Protein AF-A0A952QBU8-F1 (afdb_monomer_lite)

Sequence (185 aa):
MSSILTLNARDGVGLTVARKMFKMSSEEFGGFIREHYTTLQSELAKVGVTYDALSPALLPSTTRHEIALLFNIDLIGSSMYGRAIAKRLIPLLEPEATLSVLVGDIFLHPQAVREMARYAGFVPSDLHEWGQDYLFCVYLNNLSESQRDALHNGFFGSPGYLGYVRRLTTLTLAPPRGRRCPPLS

pLDDT: mean 83.29, std 16.77, range [29.22, 96.38]

Secondary structure (DSSP, 8-state):
---------SS-HHHHHHHHHTT--HHHHHHHHHHHHHHHHHHHHHTT--GGGGHHHHS--SSSEEEEEEEEGGGT--TTHHHHHHHHHGGGS-TT----EEEEEE-S-HHHHHHHHHHTTEEE-S-----SS-EEEEEEEEE-HHHHHHHHHHHTT-TTEEEEEEP-S----PPP----PPPP-

Radius of gyration: 20.94 Å; chains: 1; bounding box: 68×42×56 Å

Foldseek 3Di:
DDDDLDDPPPVPVVLVCVCVVVVDDPVRSVVVVVVVVVVVQVVCVVVPHGPVNLNLARDADPQWWKKKWKFAPVFCPDPPSVVSVCVLVVVLDDPPDNKDKDKDKDQDAQVVVVVVLVVQAWDFAPDDDRYGGIMIIIIMINHDPVSLVSNQVSCHPPTGGTGMGIHPPDPPPPDDPDPDDDDDD

Structure (mmCIF, N/CA/C/O backbone):
data_AF-A0A952QBU8-F1
#
_entry.id   AF-A0A952QBU8-F1
#
loop_
_atom_site.group_PDB
_atom_site.id
_atom_site.type_symbol
_atom_site.label_atom_id
_atom_site.label_alt_id
_atom_site.label_comp_id
_atom_site.label_asym_id
_atom_site.label_entity_id
_atom_site.label_seq_id
_atom_site.pdbx_PDB_ins_code
_atom_site.Cartn_x
_atom_site.Cartn_y
_atom_site.Cartn_z
_atom_site.occupancy
_atom_site.B_iso_or_equiv
_atom_site.auth_seq_id
_atom_site.auth_comp_id
_atom_site.auth_asym_id
_atom_site.auth_atom_id
_atom_site.pdbx_PDB_model_num
ATOM 1 N N . MET A 1 1 ? -20.868 -1.325 22.176 1.00 51.34 1 MET A N 1
ATOM 2 C CA . MET A 1 1 ? -20.181 -0.278 21.390 1.00 51.34 1 MET A CA 1
ATOM 3 C C . MET A 1 1 ? -18.871 -0.872 20.913 1.00 51.34 1 MET A C 1
ATOM 5 O O . MET A 1 1 ? -18.105 -1.311 21.763 1.00 51.34 1 MET A O 1
ATOM 9 N N . SER A 1 2 ? -18.659 -0.969 19.600 1.00 63.16 2 SER A N 1
ATOM 10 C CA . SER A 1 2 ? -17.375 -1.419 19.041 1.00 63.16 2 SER A CA 1
ATOM 11 C C . SER A 1 2 ? -16.273 -0.413 19.385 1.00 63.16 2 SER A C 1
ATOM 13 O O . SER A 1 2 ? -16.547 0.777 19.567 1.00 63.16 2 SER A O 1
ATOM 15 N N . SER A 1 3 ? -15.042 -0.892 19.549 1.00 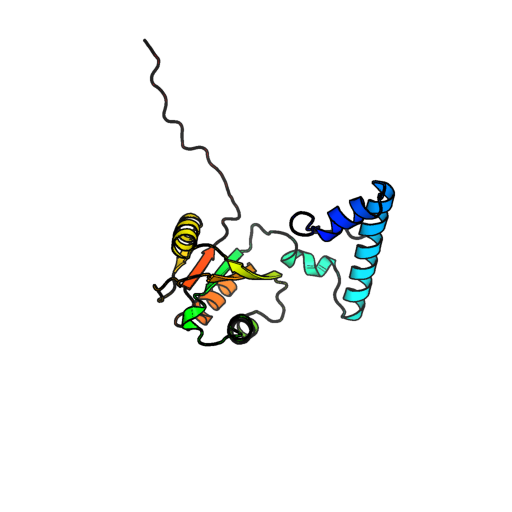82.94 3 SER A N 1
ATOM 16 C CA . SER A 1 3 ? -13.897 -0.040 19.863 1.00 82.94 3 SER A CA 1
ATOM 17 C C . SER A 1 3 ? -13.408 0.696 18.615 1.00 82.94 3 SER A C 1
ATOM 19 O O . SER A 1 3 ? -13.439 0.173 17.504 1.00 82.94 3 SER A O 1
ATOM 21 N N . ILE A 1 4 ? -12.904 1.917 18.799 1.00 86.19 4 ILE A N 1
ATOM 22 C CA . ILE A 1 4 ? -12.127 2.604 17.762 1.00 86.19 4 ILE A CA 1
ATOM 23 C C . ILE A 1 4 ? -10.774 1.892 17.684 1.00 86.19 4 ILE A C 1
ATOM 25 O O . ILE A 1 4 ? -10.014 1.919 18.651 1.00 86.19 4 ILE A O 1
ATOM 29 N N . LEU A 1 5 ? -10.491 1.237 16.557 1.00 81.88 5 LEU A N 1
ATOM 30 C CA . LEU A 1 5 ? -9.297 0.400 16.394 1.00 81.88 5 LEU A CA 1
ATOM 31 C C . LEU A 1 5 ? -8.047 1.252 16.146 1.00 81.88 5 LEU A C 1
ATOM 33 O O . LEU A 1 5 ? -6.997 0.984 16.723 1.00 81.88 5 LEU A O 1
ATOM 37 N N . THR A 1 6 ? -8.181 2.315 15.347 1.00 80.69 6 THR A N 1
ATOM 38 C CA . THR A 1 6 ? -7.082 3.227 15.002 1.00 80.69 6 THR A CA 1
ATOM 39 C C . THR A 1 6 ? -7.574 4.671 14.953 1.00 80.69 6 THR A C 1
ATOM 41 O O . THR A 1 6 ? -8.634 4.957 14.399 1.00 80.69 6 THR A O 1
ATOM 44 N N . LEU A 1 7 ? -6.775 5.594 15.499 1.00 79.94 7 LEU A N 1
ATOM 45 C CA . LEU A 1 7 ? -6.972 7.041 15.397 1.00 79.94 7 LEU A CA 1
ATOM 46 C C . LEU A 1 7 ? -5.652 7.701 14.977 1.00 79.94 7 LEU A C 1
ATOM 48 O O . LEU A 1 7 ? -4.721 7.789 15.778 1.00 79.94 7 LEU A O 1
ATOM 52 N N . ASN A 1 8 ? -5.555 8.181 13.732 1.00 71.56 8 ASN A N 1
ATOM 53 C CA . ASN A 1 8 ? -4.374 8.932 13.294 1.00 71.56 8 ASN A CA 1
ATOM 54 C C . ASN A 1 8 ? -4.475 10.398 13.745 1.00 71.56 8 ASN A C 1
ATOM 56 O O . ASN A 1 8 ? -5.042 11.244 13.058 1.00 71.56 8 ASN A O 1
ATOM 60 N N . ALA A 1 9 ? -3.897 10.696 14.908 1.00 65.44 9 ALA A N 1
ATOM 61 C CA . ALA A 1 9 ? -3.782 12.059 15.427 1.00 65.44 9 ALA A CA 1
ATOM 62 C C . ALA A 1 9 ? -2.467 12.761 15.031 1.00 65.44 9 ALA A C 1
ATOM 64 O O . ALA A 1 9 ? -2.304 13.945 15.321 1.00 65.44 9 ALA A O 1
ATOM 65 N N . ARG A 1 10 ? -1.519 12.039 14.413 1.00 58.81 10 ARG A N 1
ATOM 66 C CA . ARG A 1 10 ? -0.154 12.523 14.152 1.00 58.81 10 ARG A CA 1
ATOM 67 C C . ARG A 1 10 ? -0.071 13.317 12.853 1.00 58.81 10 ARG A C 1
ATOM 69 O O . ARG A 1 10 ? 0.452 14.425 12.863 1.00 58.81 10 ARG A O 1
ATOM 76 N N . ASP A 1 11 ? -0.659 12.782 11.788 1.00 56.59 11 ASP A N 1
ATOM 77 C CA . ASP A 1 11 ? -0.757 13.465 10.488 1.00 56.59 11 ASP A CA 1
ATOM 78 C C . ASP A 1 11 ? -2.100 14.205 10.352 1.00 56.59 11 ASP A C 1
ATOM 80 O O . ASP A 1 11 ? -2.264 15.113 9.538 1.00 56.59 11 ASP A O 1
ATOM 84 N N . GLY A 1 12 ? -3.065 13.853 11.209 1.00 59.97 12 GLY A N 1
ATOM 85 C CA . GLY A 1 12 ? -4.371 14.487 11.338 1.00 59.97 12 GLY A CA 1
ATOM 86 C C . GLY A 1 12 ? -4.299 15.840 12.042 1.00 59.97 12 GLY A C 1
ATOM 87 O O . GLY A 1 12 ? -4.890 16.020 13.110 1.00 59.97 12 GLY A O 1
ATOM 88 N N . VAL A 1 13 ? -3.615 16.815 11.431 1.00 61.06 13 VAL A N 1
ATOM 89 C CA . VAL A 1 13 ? -3.598 18.219 11.885 1.00 61.06 13 VAL A CA 1
ATOM 90 C C . VAL A 1 13 ? -5.028 18.716 12.126 1.00 61.06 13 VAL A C 1
ATOM 92 O O . VAL A 1 13 ? -5.268 19.425 13.096 1.00 61.06 13 VAL A O 1
ATOM 95 N N . GLY A 1 14 ? -5.997 18.251 11.328 1.00 69.06 14 GLY A N 1
ATOM 96 C CA . GLY A 1 14 ? -7.416 18.594 11.441 1.00 69.06 14 GLY A CA 1
ATOM 97 C C . GLY A 1 14 ? -8.048 18.323 12.811 1.00 69.06 14 GLY A C 1
ATOM 98 O O . GLY A 1 14 ? -8.759 19.186 13.308 1.00 69.06 14 GLY A O 1
ATOM 99 N N . LEU A 1 15 ? -7.758 17.195 13.473 1.00 75.50 15 LEU A N 1
ATOM 100 C CA . LEU A 1 15 ? -8.340 16.888 14.793 1.00 75.50 15 LEU A CA 1
ATOM 101 C C . LEU A 1 15 ? -7.769 17.796 15.886 1.00 75.50 15 LEU A C 1
ATOM 103 O O . LEU A 1 15 ? -8.499 18.341 16.716 1.00 75.50 15 LEU A O 1
ATOM 107 N N . THR A 1 16 ? -6.451 17.994 15.858 1.00 74.44 16 THR A N 1
ATOM 108 C CA . THR A 1 16 ? -5.757 18.856 16.822 1.00 74.44 16 THR A CA 1
ATOM 109 C C . THR A 1 16 ? -6.108 20.330 16.602 1.00 74.44 16 THR A C 1
ATOM 111 O O . THR A 1 16 ? -6.266 21.080 17.566 1.00 74.44 16 THR A O 1
ATOM 114 N N . VAL A 1 17 ? -6.266 20.748 15.344 1.00 79.69 17 VAL A N 1
ATOM 115 C CA . VAL A 1 17 ? -6.706 22.096 14.968 1.00 79.69 17 VAL A CA 1
ATOM 116 C C . VAL A 1 17 ? -8.167 22.313 15.332 1.00 79.69 17 VAL A C 1
ATOM 118 O O . VAL A 1 17 ? -8.451 23.329 15.954 1.00 79.69 17 VAL A O 1
ATOM 121 N N . ALA A 1 18 ? -9.071 21.369 15.053 1.00 79.44 18 ALA A N 1
ATOM 122 C CA . ALA A 1 18 ? -10.482 21.474 15.423 1.00 79.44 18 ALA A CA 1
ATOM 123 C C . ALA A 1 18 ? -10.642 21.671 16.935 1.00 79.44 18 ALA A C 1
ATOM 125 O O . ALA A 1 18 ? -11.264 22.641 17.366 1.00 79.44 18 ALA A O 1
ATOM 126 N N . ARG A 1 19 ? -9.980 20.840 17.754 1.00 85.00 19 ARG A N 1
ATOM 127 C CA . ARG A 1 19 ? -10.009 20.998 19.216 1.00 85.00 19 ARG A CA 1
ATOM 128 C C . ARG A 1 19 ? -9.557 22.393 19.655 1.00 85.00 19 ARG A C 1
ATOM 130 O O . ARG A 1 19 ? -10.190 23.002 20.515 1.00 85.00 19 ARG A O 1
ATOM 137 N N . LYS A 1 20 ? -8.456 22.894 19.080 1.00 85.44 20 LYS A N 1
ATOM 138 C CA . LYS A 1 20 ? -7.883 24.206 19.421 1.00 85.44 20 LYS A CA 1
ATOM 139 C C . LYS A 1 20 ? -8.753 25.371 18.943 1.00 85.44 20 LYS A C 1
ATOM 141 O O . LYS A 1 20 ? -8.982 26.295 19.715 1.00 85.44 20 LYS A O 1
ATOM 146 N N . MET A 1 21 ? -9.233 25.334 17.701 1.00 88.00 21 MET A N 1
ATOM 147 C CA . MET A 1 21 ? -10.047 26.395 17.099 1.00 88.00 21 MET A CA 1
ATOM 148 C C . MET A 1 21 ? -11.400 26.532 17.791 1.00 88.00 21 MET A C 1
ATOM 150 O O . MET A 1 21 ? -11.799 27.641 18.134 1.00 88.00 21 MET A O 1
ATOM 154 N N . PHE A 1 22 ? -12.069 25.410 18.055 1.00 86.94 22 PHE A N 1
ATOM 155 C CA . PHE A 1 22 ? -13.375 25.396 18.714 1.00 86.94 22 PHE A CA 1
ATOM 156 C C . PHE A 1 22 ? -13.286 25.430 20.244 1.00 86.94 22 PHE A C 1
ATOM 158 O O . PHE A 1 22 ? -14.316 25.419 20.908 1.00 86.94 22 PHE A O 1
ATOM 165 N N . LYS A 1 23 ? -12.069 25.490 20.810 1.00 91.19 23 LYS A N 1
ATOM 166 C CA . LYS A 1 23 ? -11.807 25.526 22.260 1.00 91.19 23 LYS A CA 1
ATOM 167 C C . LYS A 1 23 ? -12.543 24.422 23.033 1.00 91.19 23 LYS A C 1
ATOM 169 O O . LYS A 1 23 ? -12.993 24.640 24.153 1.00 91.19 23 LYS A O 1
ATOM 174 N N . MET A 1 24 ? -12.637 23.238 22.432 1.00 88.75 24 MET A N 1
ATOM 175 C CA . MET A 1 24 ? -13.360 22.105 23.004 1.00 88.75 24 MET A CA 1
ATOM 176 C C . MET A 1 24 ? -12.665 21.605 24.274 1.00 88.75 24 MET A C 1
ATOM 178 O O . MET A 1 24 ? -11.449 21.357 24.292 1.00 88.75 24 MET A O 1
ATOM 182 N N . SER A 1 25 ? -13.454 21.380 25.318 1.00 90.81 25 SER A N 1
ATOM 183 C CA . SER A 1 25 ? -13.055 20.587 26.475 1.00 90.81 25 SER A CA 1
ATOM 184 C C . SER A 1 25 ? -12.718 19.148 26.063 1.00 90.81 25 SER A C 1
ATOM 186 O O . SER A 1 25 ? -13.028 18.683 24.962 1.00 90.81 25 SER A O 1
ATOM 188 N N . SER A 1 26 ? -12.053 18.407 26.951 1.00 87.62 26 SER A N 1
ATOM 189 C CA . SER A 1 26 ? -11.743 16.993 26.700 1.00 87.62 26 SER A CA 1
ATOM 190 C C . SER A 1 26 ? -13.006 16.141 26.519 1.00 87.62 26 SER A C 1
ATOM 192 O O . SER A 1 26 ? -12.987 15.185 25.747 1.00 87.62 26 SER A O 1
ATOM 194 N N . GLU A 1 27 ? -14.096 16.490 27.207 1.00 90.25 27 GLU A N 1
ATOM 195 C CA . GLU A 1 27 ? -15.374 15.785 27.108 1.00 90.25 27 GLU A CA 1
ATOM 196 C C . GLU A 1 27 ? -16.051 16.035 25.757 1.00 90.25 27 GLU A C 1
ATOM 198 O O . GLU A 1 27 ? -16.388 15.075 25.061 1.00 90.25 27 GLU A O 1
ATOM 203 N N . GLU A 1 28 ? -16.152 17.302 25.341 1.00 89.25 28 GLU A N 1
ATOM 204 C CA . GLU A 1 28 ? -16.703 17.696 24.037 1.00 89.25 28 GLU A CA 1
ATOM 205 C C . GLU A 1 28 ? -15.900 17.087 22.887 1.00 89.25 28 GLU A C 1
ATOM 207 O O . GLU A 1 28 ? -16.470 16.528 21.953 1.00 89.25 28 GLU A O 1
ATOM 212 N N . PHE A 1 29 ? -14.569 17.108 22.981 1.00 89.25 29 PHE A N 1
ATOM 213 C CA . PHE A 1 29 ? -13.707 16.500 21.972 1.00 89.25 29 PHE A CA 1
ATOM 214 C C . PHE A 1 29 ? -13.863 14.972 21.914 1.00 89.25 29 PHE A C 1
ATOM 216 O O . PHE A 1 29 ? -13.867 14.378 20.836 1.00 89.25 29 PHE A O 1
ATOM 223 N N . GLY A 1 30 ? -14.045 14.319 23.065 1.00 88.00 30 GLY A N 1
ATOM 224 C CA . GLY A 1 30 ? -14.377 12.897 23.116 1.00 88.00 30 GLY A CA 1
ATOM 225 C C . GLY A 1 30 ? -15.741 12.592 22.487 1.00 88.00 30 GLY A C 1
ATOM 226 O O . GLY A 1 30 ? -15.877 11.588 21.787 1.00 88.00 30 GLY A O 1
ATOM 227 N N . GLY A 1 31 ? -16.738 13.454 22.714 1.00 89.31 31 GLY A N 1
ATOM 228 C CA . GLY A 1 31 ? -18.056 13.379 22.077 1.00 89.31 31 GLY A CA 1
ATOM 229 C C . GLY A 1 31 ? -17.959 13.490 20.559 1.00 89.31 31 GLY A C 1
ATOM 230 O O . GLY A 1 31 ? -18.435 12.602 19.856 1.00 89.31 31 GLY A O 1
ATOM 231 N N . PHE A 1 32 ? -17.228 14.496 20.081 1.00 88.38 32 PHE A N 1
ATOM 232 C CA . PHE A 1 32 ? -16.941 14.725 18.667 1.00 88.38 32 PHE A CA 1
ATOM 233 C C . PHE A 1 32 ? -16.337 13.483 17.989 1.00 88.38 32 PHE A C 1
ATOM 235 O O . PHE A 1 32 ? -16.837 13.019 16.967 1.00 88.38 32 PHE A O 1
ATOM 242 N N . ILE A 1 33 ? -15.308 12.870 18.587 1.00 89.75 33 ILE A N 1
ATOM 243 C CA . ILE A 1 33 ? -14.691 11.648 18.039 1.00 89.75 33 ILE A CA 1
ATOM 244 C C . ILE A 1 33 ? -15.705 10.496 17.952 1.00 89.75 3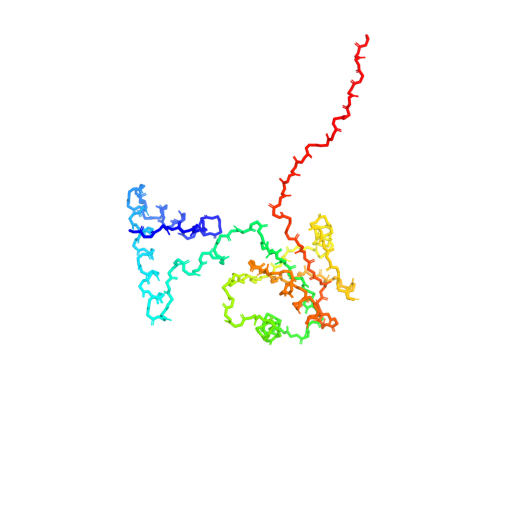3 ILE A C 1
ATOM 246 O O . ILE A 1 33 ? -15.744 9.785 16.946 1.00 89.75 33 ILE A O 1
ATOM 250 N N . ARG A 1 34 ? -16.531 10.295 18.987 1.00 90.38 34 ARG A N 1
ATOM 251 C CA . ARG A 1 34 ? -17.538 9.219 19.005 1.00 90.38 34 ARG A CA 1
ATOM 252 C C . ARG A 1 34 ? -18.648 9.438 17.978 1.00 90.38 34 ARG A C 1
ATOM 254 O O . ARG A 1 34 ? -19.106 8.469 17.375 1.00 90.38 34 ARG A O 1
ATOM 261 N N . GLU A 1 35 ? -19.064 10.679 17.761 1.00 90.44 35 GLU A N 1
ATOM 262 C CA . GLU A 1 35 ? -20.064 11.028 16.748 1.00 90.44 35 GLU A CA 1
ATOM 263 C C . GLU A 1 35 ? -19.538 10.762 15.332 1.00 90.44 35 GLU A C 1
ATOM 265 O O . GLU A 1 35 ? -20.207 10.111 14.524 1.00 90.44 35 GLU A O 1
ATOM 270 N N . HIS A 1 36 ? -18.290 11.152 15.059 1.00 89.06 36 HIS A N 1
ATOM 271 C CA . HIS A 1 36 ? -17.620 10.830 13.800 1.00 89.06 36 HIS A CA 1
ATOM 272 C C . HIS A 1 36 ? -17.449 9.323 13.601 1.00 89.06 36 HIS A C 1
ATOM 274 O O . HIS A 1 36 ? -17.667 8.817 12.500 1.00 89.06 36 HIS A O 1
ATOM 280 N N . TYR A 1 37 ? -17.109 8.590 14.661 1.00 90.94 37 TYR A N 1
ATOM 281 C CA . TYR A 1 37 ? -17.031 7.134 14.614 1.00 90.94 37 TYR A CA 1
ATOM 282 C C . TYR A 1 37 ? -18.392 6.490 14.312 1.00 90.94 37 TYR A C 1
ATOM 284 O O . TYR A 1 37 ? -18.480 5.607 13.463 1.00 90.94 37 TYR A O 1
ATOM 292 N N . THR A 1 38 ? -19.467 6.978 14.933 1.00 92.62 38 THR A N 1
ATOM 293 C CA . THR A 1 38 ? -20.835 6.493 14.678 1.00 92.62 38 THR A CA 1
ATOM 294 C C . THR A 1 38 ? -21.257 6.767 13.233 1.00 92.62 38 THR A C 1
ATOM 296 O O . THR A 1 38 ? -21.806 5.890 12.566 1.00 92.62 38 THR A O 1
ATOM 299 N N . THR A 1 39 ? -20.937 7.957 12.715 1.00 93.25 39 THR A N 1
ATOM 300 C CA . THR A 1 39 ? -21.158 8.307 11.305 1.00 93.25 39 THR A CA 1
ATOM 301 C C . THR A 1 39 ? -20.394 7.363 10.377 1.00 93.25 39 THR A C 1
ATOM 303 O O . THR A 1 39 ? -20.987 6.802 9.461 1.00 93.25 39 THR A O 1
ATOM 306 N N . LEU A 1 40 ? -19.108 7.110 10.645 1.00 91.75 40 LEU A N 1
ATOM 307 C CA . LEU A 1 40 ? -18.297 6.164 9.872 1.00 91.75 40 LEU A CA 1
ATOM 308 C C . LEU A 1 40 ? -18.925 4.763 9.843 1.00 91.75 40 LEU A C 1
ATOM 310 O O . LEU A 1 40 ? -19.020 4.160 8.778 1.00 91.75 40 LEU A O 1
ATOM 314 N N . GLN A 1 41 ? -19.374 4.248 10.991 1.00 93.12 41 GLN A N 1
ATOM 315 C CA . GLN A 1 41 ? -20.035 2.942 11.060 1.00 93.12 41 GLN A CA 1
ATOM 316 C C . GLN A 1 41 ? -21.319 2.904 10.220 1.00 93.12 41 GLN A C 1
ATOM 318 O O . GLN A 1 41 ? -21.557 1.921 9.522 1.00 93.12 41 GLN A O 1
ATOM 323 N N . SER A 1 42 ? -22.115 3.976 10.254 1.00 94.19 42 SER A N 1
ATOM 324 C CA . SER A 1 42 ? -23.333 4.106 9.447 1.00 94.19 42 SER A CA 1
ATOM 325 C C . SER A 1 42 ? -23.030 4.095 7.945 1.00 94.19 42 SER A C 1
ATOM 327 O O . SER A 1 42 ? -23.653 3.345 7.197 1.00 94.19 42 SER A O 1
ATOM 329 N N . GLU A 1 43 ? -22.034 4.863 7.493 1.00 95.38 43 GLU A N 1
ATOM 330 C CA . GLU A 1 43 ? -21.652 4.902 6.074 1.00 95.38 43 GLU A CA 1
ATOM 331 C C . GLU A 1 43 ? -21.081 3.564 5.580 1.00 95.38 43 GLU A C 1
ATOM 333 O O . GLU A 1 43 ? -21.426 3.118 4.487 1.00 95.38 43 GLU A O 1
ATOM 338 N N . LEU A 1 44 ? -20.267 2.878 6.392 1.00 93.25 44 LEU A N 1
ATOM 339 C CA . LEU A 1 44 ? -19.768 1.538 6.060 1.00 93.25 44 LEU A CA 1
ATOM 340 C C . LEU A 1 44 ? -20.912 0.517 5.954 1.00 93.25 44 LEU A C 1
ATOM 342 O O . LEU A 1 44 ? -20.942 -0.291 5.023 1.00 93.25 44 LEU A O 1
ATOM 346 N N . ALA A 1 45 ? -21.897 0.591 6.853 1.00 93.88 45 ALA A N 1
ATOM 347 C CA . ALA A 1 45 ? -23.046 -0.306 6.831 1.00 93.88 45 ALA A CA 1
ATOM 348 C C . ALA A 1 45 ? -23.885 -0.157 5.549 1.00 93.88 45 ALA A C 1
ATOM 350 O O . ALA A 1 45 ? -24.404 -1.156 5.048 1.00 93.88 45 ALA A O 1
ATOM 351 N N . LYS A 1 46 ? -23.969 1.049 4.964 1.00 96.12 46 LYS A N 1
ATOM 352 C CA . LYS A 1 46 ? -24.666 1.277 3.680 1.00 96.12 46 LYS A CA 1
ATOM 353 C C . LYS A 1 46 ? -24.052 0.500 2.515 1.00 96.12 46 LYS A C 1
ATOM 355 O O . LYS A 1 46 ? -24.765 0.180 1.569 1.00 96.12 46 LYS A O 1
ATOM 360 N N . VAL A 1 47 ? -22.756 0.191 2.582 1.00 93.56 47 VAL A N 1
ATOM 361 C CA . VAL A 1 47 ? -22.045 -0.622 1.580 1.00 93.56 47 VAL A CA 1
ATOM 362 C C . VAL A 1 47 ? -21.827 -2.068 2.038 1.00 93.56 47 VAL A C 1
ATOM 364 O O . VAL A 1 47 ? -21.073 -2.807 1.413 1.00 93.56 47 VAL A O 1
ATOM 367 N N . GLY A 1 48 ? -22.489 -2.491 3.122 1.00 92.56 48 GLY A N 1
ATOM 368 C CA . GLY A 1 48 ? -22.419 -3.861 3.637 1.00 92.56 48 GLY A CA 1
ATOM 369 C C . GLY A 1 48 ? -21.120 -4.205 4.370 1.00 92.56 48 GLY A C 1
ATOM 370 O O . GLY A 1 48 ? -20.844 -5.382 4.590 1.00 92.56 48 GLY A O 1
ATOM 371 N N . VAL A 1 49 ? -20.322 -3.208 4.762 1.00 91.50 49 VAL A N 1
ATOM 372 C CA . VAL A 1 49 ? -19.052 -3.403 5.474 1.00 91.50 49 VAL A CA 1
ATOM 373 C C . VAL A 1 49 ? -19.239 -3.084 6.955 1.00 91.50 49 VAL A C 1
ATOM 375 O O . VAL A 1 49 ? -19.787 -2.046 7.319 1.00 91.50 49 VAL A O 1
ATOM 378 N N . THR A 1 50 ? -18.757 -3.957 7.840 1.00 92.00 50 THR A N 1
ATOM 379 C CA . THR A 1 50 ? -18.681 -3.659 9.277 1.00 92.00 50 THR A CA 1
ATOM 380 C C . THR A 1 50 ? -17.307 -3.089 9.618 1.00 92.00 50 THR A C 1
ATOM 382 O O . THR A 1 50 ? -16.296 -3.493 9.048 1.00 92.00 50 THR A O 1
ATOM 385 N N . TYR A 1 51 ? -17.237 -2.152 10.567 1.00 90.06 51 TYR A N 1
ATOM 386 C CA . TYR A 1 51 ? -15.953 -1.565 10.970 1.00 90.06 51 TYR A CA 1
ATOM 387 C C . TYR A 1 51 ? -14.966 -2.618 11.500 1.00 90.06 51 TYR A C 1
ATOM 389 O O . TYR A 1 51 ? -13.778 -2.568 11.191 1.00 90.06 51 TYR A O 1
ATOM 397 N N . ASP A 1 52 ? -15.462 -3.618 12.230 1.00 89.06 52 ASP A N 1
ATOM 398 C CA . ASP A 1 52 ? -14.628 -4.686 12.788 1.00 89.06 52 ASP A CA 1
ATOM 399 C C . ASP A 1 52 ? -14.011 -5.578 11.689 1.00 89.06 52 ASP A C 1
ATOM 401 O O . ASP A 1 52 ? -12.902 -6.093 11.860 1.00 89.06 52 ASP A O 1
ATOM 405 N N . ALA A 1 53 ? -14.657 -5.686 10.518 1.00 89.00 53 ALA A N 1
ATOM 406 C CA . ALA A 1 53 ? -14.097 -6.379 9.355 1.00 89.00 53 ALA A CA 1
ATOM 407 C C . ALA A 1 53 ? -12.862 -5.670 8.766 1.00 89.00 53 ALA A C 1
ATOM 409 O O . ALA A 1 53 ? -12.071 -6.295 8.059 1.00 89.00 53 ALA A O 1
ATOM 410 N N . LEU A 1 54 ? -12.652 -4.387 9.088 1.00 89.12 54 LEU A N 1
ATOM 411 C CA . LEU A 1 54 ? -11.472 -3.623 8.674 1.00 89.12 54 LEU A CA 1
ATOM 412 C C . LEU A 1 54 ? -10.276 -3.813 9.614 1.00 89.12 54 LEU A C 1
ATOM 414 O O . LEU A 1 54 ? -9.184 -3.340 9.297 1.00 89.12 54 LEU A O 1
ATOM 418 N N . SER A 1 55 ? -10.437 -4.506 10.749 1.00 87.88 55 SER A N 1
ATOM 419 C CA . SER A 1 55 ? -9.356 -4.660 11.731 1.00 87.88 55 SER A CA 1
ATOM 420 C C . SER A 1 55 ? -8.030 -5.171 11.150 1.00 87.88 55 SER A C 1
ATOM 422 O O . SER A 1 55 ? -7.002 -4.606 11.528 1.00 87.88 55 SER A O 1
ATOM 424 N N . PRO A 1 56 ? -8.002 -6.115 10.179 1.00 85.81 56 PRO A N 1
ATOM 425 C CA . PRO A 1 56 ? -6.744 -6.578 9.597 1.00 85.81 56 PRO A CA 1
ATOM 426 C C . PRO A 1 56 ? -5.983 -5.490 8.829 1.00 85.81 56 PRO A C 1
ATOM 428 O O . PRO A 1 56 ? -4.760 -5.523 8.786 1.00 85.81 56 PRO A O 1
ATOM 431 N N . ALA A 1 57 ? -6.686 -4.515 8.244 1.00 86.75 57 ALA A N 1
ATOM 432 C CA . ALA A 1 57 ? -6.071 -3.391 7.538 1.00 86.75 57 ALA A CA 1
ATOM 433 C C . ALA A 1 57 ? -5.689 -2.241 8.482 1.00 86.75 57 ALA A C 1
ATOM 435 O O . ALA A 1 57 ? -4.768 -1.478 8.196 1.00 86.75 57 ALA A O 1
ATOM 436 N N . LEU A 1 58 ? -6.402 -2.087 9.600 1.00 85.69 58 LEU A N 1
ATOM 437 C CA . LEU A 1 58 ? -6.219 -0.959 10.517 1.00 85.69 58 LEU A CA 1
ATOM 438 C C . LEU A 1 58 ? -5.173 -1.217 11.600 1.00 85.69 58 LEU A C 1
ATOM 440 O O . LEU A 1 58 ? -4.582 -0.258 12.103 1.00 85.69 58 LEU A O 1
ATOM 444 N N . LEU A 1 59 ? -4.960 -2.480 11.972 1.00 83.00 59 LEU A N 1
ATOM 445 C CA . LEU A 1 59 ? -4.052 -2.875 13.041 1.00 83.00 59 LEU A CA 1
ATOM 446 C C . LEU A 1 59 ? -2.806 -3.569 12.479 1.00 83.00 59 LEU A C 1
ATOM 448 O O . LEU A 1 59 ? -2.917 -4.397 11.574 1.00 83.00 59 LEU A O 1
ATOM 452 N N . PRO A 1 60 ? -1.611 -3.289 13.029 1.00 73.88 60 PRO A N 1
ATOM 453 C CA . PRO A 1 60 ? -0.421 -4.051 12.683 1.00 73.88 60 PRO A CA 1
ATOM 454 C C . PRO A 1 60 ? -0.573 -5.507 13.140 1.00 73.88 60 PRO A C 1
ATOM 456 O O . PRO A 1 60 ? -1.083 -5.785 14.227 1.00 73.88 60 PRO A O 1
ATOM 459 N N . SER A 1 61 ? -0.080 -6.439 12.326 1.00 79.81 61 SER A N 1
ATOM 460 C CA . SER A 1 61 ? -0.091 -7.874 12.619 1.00 79.81 61 SER A CA 1
ATOM 461 C C . SER A 1 61 ? 1.331 -8.427 12.642 1.00 79.81 61 SER A C 1
ATOM 463 O O . SER A 1 61 ? 2.155 -8.100 11.790 1.00 79.81 61 SER A O 1
ATOM 465 N N . THR A 1 62 ? 1.628 -9.293 13.611 1.00 76.06 62 THR A N 1
ATOM 466 C CA . THR A 1 62 ? 2.937 -9.956 13.732 1.00 76.06 62 THR A CA 1
ATOM 467 C C . THR A 1 62 ? 3.119 -11.103 12.739 1.00 76.06 62 THR A C 1
ATOM 469 O O . THR A 1 62 ? 4.250 -11.502 12.473 1.00 76.06 62 THR A O 1
ATOM 472 N N . THR A 1 63 ? 2.027 -11.632 12.183 1.00 80.19 63 THR A N 1
ATOM 473 C CA . THR A 1 63 ? 2.031 -12.788 11.270 1.00 80.19 63 THR A CA 1
ATOM 474 C C . THR A 1 63 ? 1.943 -12.395 9.799 1.00 80.19 63 THR A C 1
ATOM 476 O O . THR A 1 63 ? 2.017 -13.254 8.924 1.00 80.19 63 THR A O 1
ATOM 479 N N . ARG A 1 64 ? 1.772 -11.102 9.516 1.00 86.12 64 ARG A N 1
ATOM 480 C CA . ARG A 1 64 ? 1.607 -10.554 8.169 1.00 86.12 64 ARG A CA 1
ATOM 481 C C . ARG A 1 64 ? 2.720 -9.562 7.859 1.00 86.12 64 ARG A C 1
ATOM 483 O O . ARG A 1 64 ? 3.434 -9.093 8.744 1.00 86.12 64 ARG A O 1
ATOM 490 N N . HIS A 1 65 ? 2.889 -9.266 6.581 1.00 87.38 65 HIS A N 1
ATOM 491 C CA . HIS A 1 65 ? 3.920 -8.372 6.088 1.00 87.38 65 HIS A CA 1
ATOM 492 C C . HIS A 1 65 ? 3.373 -6.984 5.795 1.00 87.38 65 HIS A C 1
ATOM 494 O O . HIS A 1 65 ? 2.252 -6.806 5.317 1.00 87.38 65 HIS A O 1
ATOM 500 N N . GLU A 1 66 ? 4.234 -6.005 6.038 1.00 90.81 66 GLU A N 1
ATOM 501 C CA . GLU A 1 66 ? 4.069 -4.640 5.575 1.00 90.81 66 GLU A CA 1
ATOM 502 C C . GLU A 1 66 ? 5.244 -4.314 4.662 1.00 90.81 66 GLU A C 1
ATOM 504 O O . GLU A 1 66 ? 6.405 -4.595 4.999 1.00 90.81 66 GLU A O 1
ATOM 509 N N . ILE A 1 67 ? 4.944 -3.740 3.505 1.00 93.56 67 ILE A N 1
ATOM 510 C CA . ILE A 1 67 ? 5.949 -3.392 2.508 1.00 93.56 67 ILE A CA 1
ATOM 511 C C . ILE A 1 67 ? 5.729 -1.980 1.995 1.00 93.56 67 ILE A C 1
ATOM 513 O O . ILE A 1 67 ? 4.605 -1.489 1.943 1.00 93.56 67 ILE A O 1
ATOM 517 N N . ALA A 1 68 ? 6.819 -1.352 1.575 1.00 94.81 68 ALA A N 1
ATOM 518 C CA . ALA A 1 68 ? 6.800 -0.121 0.802 1.00 94.81 68 ALA A CA 1
ATOM 519 C C . ALA A 1 68 ? 7.432 -0.396 -0.562 1.00 94.81 68 ALA A C 1
ATOM 521 O O . ALA A 1 68 ? 8.635 -0.643 -0.644 1.00 94.81 68 ALA A O 1
ATOM 522 N N . LEU A 1 69 ? 6.620 -0.397 -1.616 1.00 95.81 69 LEU A N 1
ATOM 523 C CA . LEU A 1 69 ? 7.071 -0.472 -3.002 1.00 95.81 69 LEU A CA 1
ATOM 524 C C . LEU A 1 69 ? 7.624 0.897 -3.405 1.00 95.81 69 LEU A C 1
ATOM 526 O O . LEU A 1 69 ? 6.947 1.908 -3.215 1.00 95.81 69 LEU A O 1
ATOM 530 N N . LEU A 1 70 ? 8.833 0.927 -3.959 1.00 95.62 70 LEU A N 1
ATOM 531 C CA . LEU A 1 70 ? 9.507 2.158 -4.362 1.00 95.62 70 LEU A CA 1
ATOM 532 C C . LEU A 1 70 ? 9.549 2.271 -5.882 1.00 95.62 70 LEU A C 1
ATOM 534 O O . LEU A 1 70 ? 9.868 1.302 -6.576 1.00 95.62 70 LEU A O 1
ATOM 538 N N . PHE A 1 71 ? 9.266 3.470 -6.382 1.00 95.31 71 PHE A N 1
ATOM 539 C CA . PHE A 1 71 ? 9.224 3.762 -7.804 1.00 95.31 71 PHE A CA 1
ATOM 540 C C . PHE A 1 71 ? 10.022 5.023 -8.146 1.00 95.31 71 PHE A C 1
ATOM 542 O O . PHE A 1 71 ? 9.819 6.086 -7.559 1.00 95.31 71 PHE A O 1
ATOM 549 N N . ASN A 1 72 ? 10.897 4.907 -9.139 1.00 94.38 72 ASN A N 1
ATOM 550 C CA . ASN A 1 72 ? 11.479 6.018 -9.870 1.00 94.38 72 ASN A CA 1
ATOM 551 C C . ASN A 1 72 ? 10.467 6.530 -10.906 1.00 94.38 72 ASN A C 1
ATOM 553 O O . ASN A 1 72 ? 10.229 5.895 -11.934 1.00 94.38 72 ASN A O 1
ATOM 557 N N . ILE A 1 73 ? 9.877 7.688 -10.624 1.00 92.06 73 ILE A N 1
ATOM 558 C CA . ILE A 1 73 ? 8.847 8.312 -11.459 1.00 92.06 73 ILE A CA 1
ATOM 559 C C . ILE A 1 73 ? 9.367 8.822 -12.805 1.00 92.06 73 ILE A C 1
ATOM 561 O O . ILE A 1 73 ? 8.596 8.845 -13.766 1.00 92.06 73 ILE A O 1
ATOM 565 N N . ASP A 1 74 ? 10.661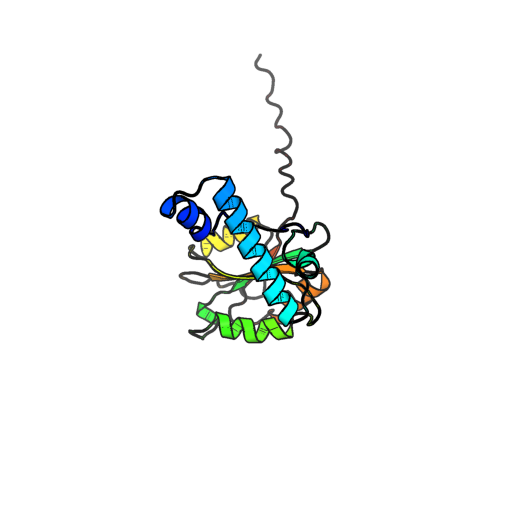 9.143 -12.902 1.00 90.75 74 ASP A N 1
ATOM 566 C CA . ASP A 1 74 ? 11.289 9.668 -14.122 1.00 90.75 74 ASP A CA 1
ATOM 567 C C . ASP A 1 74 ? 11.190 8.654 -15.274 1.00 90.75 74 ASP A C 1
ATOM 569 O O . ASP A 1 74 ? 11.124 9.015 -16.448 1.00 90.75 74 ASP A O 1
ATOM 573 N N . LEU A 1 75 ? 11.108 7.366 -14.930 1.00 92.25 75 LEU A N 1
ATOM 574 C CA . LEU A 1 75 ? 11.074 6.246 -15.869 1.00 92.25 75 LEU A CA 1
ATOM 575 C C . LEU A 1 75 ? 9.660 5.729 -16.167 1.00 92.25 75 LEU A C 1
ATOM 577 O O . LEU A 1 75 ? 9.491 4.869 -17.027 1.00 92.25 75 LEU A O 1
ATOM 581 N N . ILE A 1 76 ? 8.629 6.236 -15.484 1.00 88.38 76 ILE A N 1
ATOM 582 C CA . ILE A 1 76 ? 7.236 5.797 -15.691 1.00 88.38 76 ILE A CA 1
ATOM 583 C C . ILE A 1 76 ? 6.632 6.436 -16.951 1.00 88.38 76 ILE A C 1
ATOM 585 O O . ILE A 1 76 ? 5.674 5.909 -17.519 1.00 88.38 76 ILE A O 1
ATOM 589 N N . GLY A 1 77 ? 7.181 7.569 -17.406 1.00 82.06 77 GLY A N 1
ATOM 590 C CA . GLY A 1 77 ? 6.764 8.229 -18.649 1.00 82.06 77 GLY A CA 1
ATOM 591 C C . GLY A 1 77 ? 5.340 8.799 -18.616 1.00 82.06 77 GLY A C 1
ATOM 592 O O . GLY A 1 77 ? 4.740 9.030 -19.664 1.00 82.06 77 GLY A O 1
ATOM 593 N N . SER A 1 78 ? 4.767 9.013 -17.425 1.00 86.12 78 SER A N 1
ATOM 594 C CA . SER A 1 78 ? 3.425 9.574 -17.251 1.00 86.12 78 SER A CA 1
ATOM 595 C C . SER A 1 78 ? 3.404 10.629 -16.154 1.00 86.12 78 SER A C 1
ATOM 597 O O . SER A 1 78 ? 3.810 10.363 -15.026 1.00 86.12 78 SER A O 1
ATOM 599 N N . SER A 1 79 ? 2.820 11.792 -16.450 1.00 85.50 79 SER A N 1
ATOM 600 C CA . SER A 1 79 ? 2.518 12.818 -15.442 1.00 85.50 79 SER A CA 1
ATOM 601 C C . SER A 1 79 ? 1.509 12.344 -14.389 1.00 85.50 79 SER A C 1
ATOM 603 O O . SER A 1 79 ? 1.441 12.906 -13.303 1.00 85.50 79 SER A O 1
ATOM 605 N N . MET A 1 80 ? 0.745 11.284 -14.683 1.00 91.06 80 MET A N 1
ATOM 606 C CA . MET A 1 80 ? -0.133 10.597 -13.734 1.00 91.06 80 MET A CA 1
ATOM 607 C C . MET A 1 80 ? 0.459 9.244 -13.322 1.00 91.06 80 MET A C 1
ATOM 609 O O . MET A 1 80 ? -0.217 8.211 -13.401 1.00 91.06 80 MET A O 1
ATOM 613 N N . TYR A 1 81 ? 1.720 9.232 -12.887 1.00 92.25 81 TYR A N 1
ATOM 614 C CA . TYR A 1 81 ? 2.428 8.015 -12.477 1.00 92.25 81 TYR A CA 1
ATOM 615 C C . TYR A 1 81 ? 1.652 7.202 -11.430 1.00 92.25 81 TYR A C 1
ATOM 617 O O . TYR A 1 81 ? 1.558 5.984 -11.558 1.00 92.25 81 TYR A O 1
ATOM 625 N N . GLY A 1 82 ? 0.985 7.853 -10.468 1.00 92.06 82 GLY A N 1
ATOM 626 C CA . GLY A 1 82 ? 0.169 7.164 -9.462 1.00 92.06 82 GLY A CA 1
ATOM 627 C C . GLY A 1 82 ? -0.970 6.347 -10.080 1.00 92.06 82 GLY A C 1
ATOM 628 O O . GLY A 1 82 ? -1.205 5.206 -9.687 1.00 92.06 82 GLY A O 1
ATOM 629 N N . ARG A 1 83 ? -1.628 6.871 -11.125 1.00 93.75 83 ARG A N 1
ATOM 630 C CA . ARG A 1 83 ? -2.655 6.133 -11.880 1.00 93.75 83 ARG A CA 1
ATOM 631 C C . ARG A 1 83 ? -2.046 4.997 -12.699 1.00 93.75 83 ARG A C 1
ATOM 633 O O . ARG A 1 83 ? -2.662 3.938 -12.801 1.00 93.75 83 ARG A O 1
ATOM 640 N N . ALA A 1 84 ? -0.881 5.214 -13.309 1.00 93.50 84 ALA A N 1
ATOM 641 C CA . ALA A 1 84 ? -0.186 4.186 -14.083 1.00 93.50 84 ALA A CA 1
ATOM 642 C C . ALA A 1 84 ? 0.201 2.991 -13.195 1.00 93.50 84 ALA A C 1
ATOM 644 O O . ALA A 1 84 ? -0.089 1.848 -13.545 1.00 93.50 84 ALA A O 1
ATOM 645 N N . ILE A 1 85 ? 0.745 3.267 -12.008 1.00 95.00 85 ILE A N 1
ATOM 646 C CA . ILE A 1 85 ? 1.067 2.253 -11.001 1.00 95.00 85 ILE A CA 1
ATOM 647 C C . ILE A 1 85 ? -0.209 1.582 -10.491 1.00 95.00 85 ILE A C 1
ATOM 649 O O . ILE A 1 85 ? -0.279 0.357 -10.482 1.00 95.00 85 ILE A O 1
ATOM 653 N N . ALA A 1 86 ? -1.248 2.347 -10.134 1.00 94.38 86 ALA A N 1
ATOM 654 C CA . ALA A 1 86 ? -2.502 1.795 -9.618 1.00 94.38 86 ALA A CA 1
ATOM 655 C C . ALA A 1 86 ? -3.177 0.827 -10.604 1.00 94.38 86 ALA A C 1
ATOM 657 O O . ALA A 1 86 ? -3.668 -0.222 -10.195 1.00 94.38 86 ALA A O 1
ATOM 658 N N . LYS A 1 87 ? -3.150 1.129 -11.911 1.00 93.88 87 LYS A N 1
ATOM 659 C CA . LYS A 1 87 ? -3.675 0.232 -12.956 1.00 93.88 87 LYS A CA 1
ATOM 660 C C . LYS A 1 87 ? -2.990 -1.134 -12.982 1.00 93.88 87 LYS A C 1
ATOM 662 O O . LYS A 1 87 ? -3.630 -2.107 -13.363 1.00 93.88 87 LYS A O 1
ATOM 667 N N . ARG A 1 88 ? -1.710 -1.197 -12.610 1.00 93.69 88 ARG A N 1
ATOM 668 C CA . ARG A 1 88 ? -0.956 -2.451 -12.506 1.00 93.69 88 ARG A CA 1
ATOM 669 C C . ARG A 1 88 ? -1.077 -3.086 -11.124 1.00 93.69 88 ARG A C 1
ATOM 671 O O . ARG A 1 88 ? -1.104 -4.303 -11.031 1.00 93.69 88 ARG A O 1
ATOM 678 N N . LEU A 1 89 ? -1.186 -2.273 -10.075 1.00 94.81 89 LEU A N 1
ATOM 679 C CA . LEU A 1 89 ? -1.315 -2.725 -8.693 1.00 94.81 89 LEU A CA 1
ATOM 680 C C . LEU A 1 89 ? -2.643 -3.441 -8.448 1.00 94.81 89 LEU A C 1
ATOM 682 O O . LEU A 1 89 ? -2.634 -4.546 -7.927 1.00 94.81 89 LEU A O 1
ATOM 686 N N . ILE A 1 90 ? -3.770 -2.820 -8.816 1.00 93.88 90 ILE A N 1
ATOM 687 C CA . ILE A 1 90 ? -5.114 -3.308 -8.466 1.00 93.88 90 ILE A CA 1
ATOM 688 C C . ILE A 1 90 ? -5.340 -4.765 -8.916 1.00 93.88 90 ILE A C 1
ATOM 690 O O . ILE A 1 90 ? -5.797 -5.546 -8.089 1.00 93.88 90 ILE A O 1
ATOM 694 N N . PRO A 1 91 ? -4.977 -5.182 -10.148 1.00 94.00 91 PRO A N 1
ATOM 695 C CA . PRO A 1 91 ? -5.127 -6.578 -10.572 1.00 94.00 91 PRO A CA 1
ATOM 696 C C . PRO A 1 91 ? -4.235 -7.588 -9.835 1.00 94.00 91 PRO A C 1
ATOM 698 O O . PRO A 1 91 ? -4.491 -8.783 -9.923 1.00 94.00 91 PRO A O 1
ATOM 701 N N . LEU A 1 92 ? -3.170 -7.135 -9.163 1.00 93.44 92 LEU A N 1
ATOM 702 C CA . LEU A 1 92 ? -2.271 -7.990 -8.378 1.00 93.44 92 LEU A CA 1
ATOM 703 C C . LEU A 1 92 ? -2.752 -8.174 -6.932 1.00 93.44 92 LEU A C 1
ATOM 705 O O . LEU A 1 92 ? -2.202 -9.006 -6.213 1.00 93.44 92 LEU A O 1
ATOM 709 N N . LEU A 1 93 ? -3.733 -7.383 -6.490 1.00 92.12 93 LEU A N 1
ATOM 710 C CA . LEU A 1 93 ? -4.328 -7.518 -5.167 1.00 92.12 93 LEU A CA 1
ATOM 711 C C . LEU A 1 93 ? -5.397 -8.610 -5.195 1.00 92.12 93 LEU A C 1
ATOM 713 O O . LEU A 1 93 ? -6.192 -8.694 -6.130 1.00 92.12 93 LEU A O 1
ATOM 717 N N . GLU A 1 94 ? -5.434 -9.428 -4.147 1.00 87.81 94 GLU A N 1
ATOM 718 C CA . GLU A 1 94 ? -6.514 -10.396 -3.961 1.00 87.81 94 GLU A CA 1
ATOM 719 C C . GLU A 1 94 ? -7.837 -9.647 -3.703 1.00 87.81 94 GLU A C 1
ATOM 721 O O . GLU A 1 94 ? -7.882 -8.828 -2.780 1.00 87.81 94 GLU A O 1
ATOM 726 N N . PRO A 1 95 ? -8.907 -9.892 -4.487 1.00 84.12 95 PRO A N 1
ATOM 727 C CA . PRO A 1 95 ? -10.154 -9.125 -4.396 1.00 84.12 95 PRO A CA 1
ATOM 728 C C . PRO A 1 95 ? -10.819 -9.164 -3.016 1.00 84.12 95 PRO A C 1
ATOM 730 O O . PRO A 1 95 ? -11.435 -8.186 -2.597 1.00 84.12 95 PRO A O 1
ATOM 733 N N . GLU A 1 96 ? -10.686 -10.279 -2.300 1.00 84.38 96 GLU A N 1
ATOM 734 C CA . GLU A 1 96 ? -11.280 -10.496 -0.981 1.00 84.38 96 GLU A CA 1
ATOM 735 C C . GLU A 1 96 ? -10.354 -10.087 0.180 1.00 84.38 96 GLU A C 1
ATOM 737 O O . GLU A 1 96 ? -10.715 -10.248 1.348 1.00 84.38 96 GLU A O 1
ATOM 742 N N . ALA A 1 97 ? -9.153 -9.568 -0.102 1.00 85.81 97 ALA A N 1
ATOM 743 C CA . ALA A 1 97 ? -8.205 -9.186 0.936 1.00 85.81 97 ALA A CA 1
ATOM 744 C C . ALA A 1 97 ? -8.519 -7.805 1.533 1.00 85.81 97 ALA A C 1
ATOM 746 O O . ALA A 1 97 ? -8.616 -6.796 0.835 1.00 85.81 97 ALA A O 1
ATOM 747 N N . THR A 1 98 ? -8.567 -7.731 2.864 1.00 89.50 98 THR A N 1
ATOM 748 C CA . THR A 1 98 ? -8.634 -6.456 3.590 1.00 89.50 98 THR A CA 1
ATOM 749 C C . THR A 1 98 ? -7.223 -5.903 3.791 1.00 89.50 98 THR A C 1
ATOM 751 O O . THR A 1 98 ? -6.502 -6.340 4.689 1.00 89.50 98 THR A O 1
ATOM 754 N N . LEU A 1 99 ? -6.825 -4.937 2.964 1.00 89.50 99 LEU A N 1
ATOM 755 C CA . LEU A 1 99 ? -5.501 -4.305 2.986 1.00 89.50 99 LEU A CA 1
ATOM 756 C C . LEU A 1 99 ? -5.642 -2.794 3.207 1.00 89.50 99 LEU A C 1
ATOM 758 O O . LEU A 1 99 ? -6.581 -2.177 2.705 1.00 89.50 99 LEU A O 1
ATOM 762 N N . SER A 1 100 ? -4.689 -2.174 3.902 1.00 89.12 100 SER A N 1
ATOM 763 C CA . SER A 1 100 ? -4.508 -0.722 3.846 1.00 89.12 100 SER A CA 1
ATOM 764 C C . SER A 1 100 ? -3.462 -0.394 2.793 1.00 89.12 100 SER A C 1
ATOM 766 O O . SER A 1 100 ? -2.339 -0.896 2.852 1.00 89.12 100 SER A O 1
ATOM 768 N N . VAL A 1 101 ? -3.820 0.492 1.866 1.00 91.69 101 VAL A N 1
ATOM 769 C CA . VAL A 1 101 ? -2.918 1.011 0.837 1.00 91.69 101 VAL A CA 1
ATOM 770 C C . VAL A 1 101 ? -2.738 2.505 1.061 1.00 91.69 101 VAL A C 1
ATOM 772 O O . VAL A 1 101 ? -3.711 3.255 1.093 1.00 91.69 101 VAL A O 1
ATOM 775 N N . LEU A 1 102 ? -1.490 2.938 1.214 1.00 91.69 102 LEU A N 1
ATOM 776 C CA . LEU A 1 102 ? -1.121 4.346 1.301 1.00 91.69 102 LEU A CA 1
ATOM 777 C C . LEU A 1 102 ? -0.155 4.669 0.168 1.00 91.69 102 LEU A C 1
ATOM 779 O O . LEU A 1 102 ? 0.792 3.927 -0.076 1.00 91.69 102 LEU A O 1
ATOM 783 N N . VAL A 1 103 ? -0.387 5.783 -0.513 1.00 93.38 103 VAL A N 1
ATOM 784 C CA . VAL A 1 103 ? 0.447 6.229 -1.628 1.00 93.38 103 VAL A CA 1
ATOM 785 C C . VAL A 1 103 ? 0.916 7.653 -1.406 1.00 93.38 103 VAL A C 1
ATOM 787 O O . VAL A 1 103 ? 0.200 8.452 -0.801 1.00 93.38 103 VAL A O 1
ATOM 790 N N . GLY A 1 104 ? 2.102 7.976 -1.907 1.00 92.12 104 GLY A N 1
ATOM 791 C CA . GLY A 1 104 ? 2.610 9.337 -1.849 1.00 92.12 104 GLY A CA 1
ATOM 792 C C . GLY A 1 104 ? 4.047 9.471 -2.320 1.00 92.12 104 GLY A C 1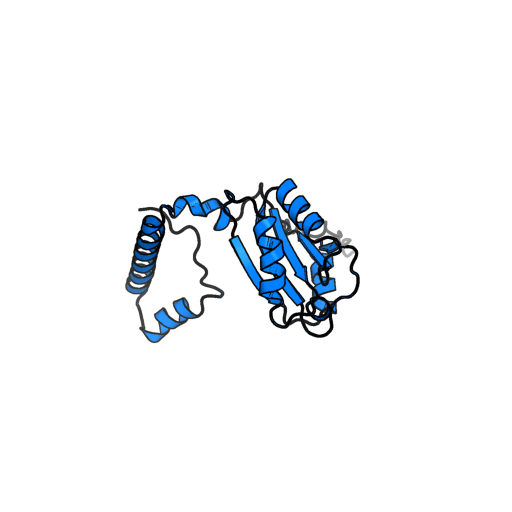
ATOM 793 O O . GLY A 1 104 ? 4.746 8.483 -2.556 1.00 92.12 104 GLY A O 1
ATOM 794 N N . ASP A 1 105 ? 4.470 10.722 -2.427 1.00 92.75 105 ASP A N 1
ATOM 795 C CA . ASP A 1 105 ? 5.814 11.095 -2.837 1.00 92.75 105 ASP A CA 1
ATOM 796 C C . ASP A 1 105 ? 6.752 11.196 -1.635 1.00 92.75 105 ASP A C 1
ATOM 798 O O . ASP A 1 105 ? 6.422 11.751 -0.583 1.00 92.75 105 ASP A O 1
ATOM 802 N N . ILE A 1 106 ? 7.961 10.678 -1.810 1.00 91.88 106 ILE A N 1
ATOM 803 C CA . ILE A 1 106 ? 9.069 10.848 -0.883 1.00 91.88 106 ILE A CA 1
ATOM 804 C C . ILE A 1 106 ? 9.912 12.014 -1.396 1.00 91.88 106 ILE A C 1
ATOM 806 O O . ILE A 1 106 ? 10.789 11.829 -2.239 1.00 91.88 106 ILE A O 1
ATOM 810 N N . PHE A 1 107 ? 9.669 13.208 -0.849 1.00 88.75 107 PHE A N 1
ATOM 811 C CA . PHE A 1 107 ? 10.438 14.431 -1.116 1.00 88.75 107 PHE A CA 1
ATOM 812 C C . PHE A 1 107 ? 11.790 14.432 -0.387 1.00 88.75 107 PHE A C 1
ATOM 814 O O . PHE A 1 107 ? 12.097 15.311 0.418 1.00 88.75 107 PHE A O 1
ATOM 821 N N . LEU A 1 108 ? 12.591 13.403 -0.632 1.00 87.75 108 LEU A N 1
ATOM 822 C CA . LEU A 1 108 ? 13.972 13.309 -0.182 1.00 87.75 108 LEU A CA 1
ATOM 823 C C . LEU A 1 108 ? 14.837 12.941 -1.372 1.00 87.75 108 LEU A C 1
ATOM 825 O O . LEU A 1 108 ? 14.427 12.149 -2.219 1.00 87.75 108 LEU A O 1
ATOM 829 N N . HIS A 1 109 ? 16.061 13.466 -1.376 1.00 88.88 109 HIS A N 1
ATOM 830 C CA . HIS A 1 109 ? 17.017 13.171 -2.431 1.00 88.88 109 HIS A CA 1
ATOM 831 C C . HIS A 1 109 ? 17.172 11.643 -2.594 1.00 88.88 109 HIS A C 1
ATOM 833 O O . HIS A 1 109 ? 17.417 10.958 -1.590 1.00 88.88 109 HIS A O 1
ATOM 839 N N . PRO A 1 110 ? 17.079 11.078 -3.811 1.00 87.50 110 PRO A N 1
ATOM 840 C CA . PRO A 1 110 ? 16.974 9.627 -4.000 1.00 87.50 110 PRO A CA 1
ATOM 841 C C . PRO A 1 110 ? 18.136 8.807 -3.425 1.00 87.50 110 PRO A C 1
ATOM 843 O O . PRO A 1 110 ? 17.931 7.674 -2.993 1.00 87.50 110 PRO A O 1
ATOM 846 N N . GLN A 1 111 ? 19.335 9.388 -3.305 1.00 87.75 111 GLN A N 1
ATOM 847 C CA . GLN A 1 111 ? 20.455 8.749 -2.592 1.00 87.75 111 GLN A CA 1
ATOM 848 C C . GLN A 1 111 ? 20.183 8.547 -1.092 1.00 87.75 111 GLN A C 1
ATOM 850 O O . GLN A 1 111 ? 20.460 7.474 -0.564 1.00 87.75 111 GLN A O 1
ATOM 855 N N . ALA A 1 112 ? 19.580 9.526 -0.412 1.00 89.94 112 ALA A N 1
ATOM 856 C CA . ALA A 1 112 ? 19.202 9.377 0.993 1.00 89.94 112 ALA A CA 1
ATOM 857 C C . ALA A 1 112 ? 18.112 8.306 1.153 1.00 89.94 112 ALA A C 1
ATOM 859 O O . ALA A 1 112 ? 18.169 7.478 2.063 1.00 89.94 112 ALA A O 1
ATOM 860 N N . VAL A 1 113 ? 17.144 8.270 0.227 1.00 90.19 113 VAL A N 1
ATOM 861 C CA . VAL A 1 113 ? 16.106 7.228 0.217 1.00 90.19 113 VAL A CA 1
ATOM 862 C C . VAL A 1 113 ? 16.723 5.848 0.005 1.00 90.19 113 VAL A C 1
ATOM 864 O O . VAL A 1 113 ? 16.359 4.907 0.706 1.00 90.19 113 VAL A O 1
ATOM 867 N N . ARG A 1 114 ? 17.706 5.729 -0.892 1.00 91.06 114 ARG A N 1
ATOM 868 C CA . ARG A 1 114 ? 18.453 4.490 -1.132 1.00 91.06 114 ARG A CA 1
ATOM 869 C C . ARG A 1 114 ? 19.168 3.995 0.118 1.00 91.06 114 ARG A C 1
ATOM 871 O O . ARG A 1 114 ? 19.078 2.812 0.438 1.00 91.06 114 ARG A O 1
ATOM 878 N N . GLU A 1 115 ? 19.877 4.867 0.824 1.00 90.88 115 GLU A N 1
ATOM 879 C CA . GLU A 1 115 ? 20.579 4.503 2.059 1.00 90.88 115 GLU A CA 1
ATOM 880 C C . GLU A 1 115 ? 19.609 4.030 3.146 1.00 90.88 115 GLU A C 1
ATOM 882 O O . GLU A 1 115 ? 19.801 2.955 3.722 1.00 90.88 115 GLU A O 1
ATOM 887 N N . MET A 1 116 ? 18.519 4.773 3.364 1.00 89.88 116 MET A N 1
ATOM 888 C CA . MET A 1 116 ? 17.477 4.388 4.318 1.00 89.88 116 MET A CA 1
ATOM 889 C C . MET A 1 116 ? 16.807 3.069 3.938 1.00 89.88 116 MET A C 1
ATOM 891 O O . MET A 1 116 ? 16.601 2.213 4.797 1.00 89.88 116 MET A O 1
ATOM 895 N N . ALA A 1 117 ? 16.508 2.870 2.653 1.00 90.25 117 ALA A N 1
ATOM 896 C CA . ALA A 1 117 ? 15.930 1.633 2.152 1.00 90.25 117 ALA A CA 1
ATOM 897 C C . ALA A 1 117 ? 16.865 0.449 2.440 1.00 90.25 117 ALA A C 1
ATOM 899 O O . ALA A 1 117 ? 16.424 -0.565 2.981 1.00 90.25 117 ALA A O 1
ATOM 900 N N . ARG A 1 118 ? 18.168 0.580 2.153 1.00 89.75 118 ARG A N 1
ATOM 901 C CA . ARG A 1 118 ? 19.157 -0.472 2.447 1.00 89.75 118 ARG A CA 1
ATOM 902 C C . ARG A 1 118 ? 19.199 -0.810 3.933 1.00 89.75 118 ARG A C 1
ATOM 904 O O . ARG A 1 118 ? 19.188 -1.990 4.272 1.00 89.75 118 ARG A O 1
ATOM 911 N N . TYR A 1 119 ? 19.196 0.199 4.804 1.00 88.31 119 TYR A N 1
ATOM 912 C CA . TYR A 1 119 ? 19.144 -0.015 6.252 1.00 88.31 119 TYR A CA 1
ATOM 913 C C . TYR A 1 119 ? 17.859 -0.735 6.688 1.00 88.31 119 TYR A C 1
ATOM 915 O O . TYR A 1 119 ? 17.888 -1.600 7.559 1.00 88.31 119 TYR A O 1
ATOM 923 N N . ALA A 1 120 ? 16.738 -0.419 6.045 1.00 86.50 120 ALA A N 1
ATOM 924 C CA . ALA A 1 120 ? 15.434 -0.998 6.332 1.00 86.50 120 ALA A CA 1
ATOM 925 C C . ALA A 1 120 ? 15.183 -2.367 5.661 1.00 86.50 120 ALA A C 1
ATOM 927 O O . ALA A 1 120 ? 14.064 -2.866 5.709 1.00 86.50 120 ALA A O 1
ATOM 928 N N . GLY A 1 121 ? 16.192 -3.001 5.050 1.00 89.06 121 GLY A N 1
ATOM 929 C CA . GLY A 1 121 ? 16.038 -4.322 4.430 1.00 89.06 121 GLY A CA 1
ATOM 930 C C . GLY A 1 121 ? 15.394 -4.275 3.042 1.00 89.06 121 GLY A C 1
ATOM 931 O O . GLY A 1 121 ? 14.477 -5.042 2.748 1.00 89.06 121 GLY A O 1
ATOM 932 N N . PHE A 1 122 ? 15.857 -3.351 2.202 1.00 93.44 122 PHE A N 1
ATOM 933 C CA . PHE A 1 122 ? 15.451 -3.237 0.804 1.00 93.44 122 PHE A CA 1
ATOM 934 C C . PHE A 1 122 ? 15.746 -4.499 -0.009 1.00 93.44 122 PHE A C 1
ATOM 936 O O . PHE A 1 122 ? 16.866 -5.014 -0.005 1.00 93.44 122 PHE A O 1
ATOM 943 N N . VAL A 1 123 ? 14.738 -4.936 -0.756 1.00 93.69 123 VAL A N 1
ATOM 944 C CA . VAL A 1 123 ? 14.804 -6.010 -1.741 1.00 93.69 123 VAL A CA 1
ATOM 945 C C . VAL A 1 123 ? 14.714 -5.372 -3.129 1.00 93.69 123 VAL A C 1
ATOM 947 O O . VAL A 1 123 ? 13.662 -4.822 -3.475 1.00 93.69 123 VAL A O 1
ATOM 950 N N . PRO A 1 124 ? 15.817 -5.373 -3.897 1.00 92.81 124 PRO A N 1
ATOM 951 C CA . PRO A 1 124 ? 15.890 -4.684 -5.177 1.00 92.81 124 PRO A CA 1
ATOM 952 C C . PRO A 1 124 ? 15.127 -5.429 -6.277 1.00 92.81 124 PRO A C 1
ATOM 954 O O . PRO A 1 124 ? 14.950 -6.643 -6.221 1.00 92.81 124 PRO A O 1
ATOM 957 N N . SER A 1 125 ? 14.716 -4.679 -7.294 1.00 92.25 125 SER A N 1
ATOM 958 C CA . SER A 1 125 ? 14.356 -5.196 -8.618 1.00 92.25 125 SER A CA 1
ATOM 959 C C . SER A 1 125 ? 15.597 -5.288 -9.529 1.00 92.25 125 SER A C 1
ATOM 961 O O . SER A 1 125 ? 16.733 -5.178 -9.064 1.00 92.25 125 SER A O 1
ATOM 963 N N . ASP A 1 126 ? 15.389 -5.464 -10.833 1.00 86.75 126 ASP A N 1
ATOM 964 C CA . ASP A 1 126 ? 16.408 -5.345 -11.879 1.00 86.75 126 ASP A CA 1
ATOM 965 C C . ASP A 1 126 ? 16.807 -3.892 -12.200 1.00 86.75 126 ASP A C 1
ATOM 967 O O . ASP A 1 126 ? 17.866 -3.651 -12.789 1.00 86.75 126 ASP A O 1
ATOM 971 N N . LEU A 1 127 ? 16.012 -2.907 -11.777 1.00 87.06 127 LEU A N 1
ATOM 972 C CA . LEU A 1 127 ? 16.299 -1.494 -11.991 1.00 87.06 127 LEU A CA 1
ATOM 973 C C . LEU A 1 127 ? 17.244 -0.931 -10.921 1.00 87.06 127 LEU A C 1
ATOM 975 O O . LEU A 1 127 ? 16.997 -1.017 -9.717 1.00 87.06 127 LEU A O 1
ATOM 979 N N . HIS A 1 128 ? 18.305 -0.268 -11.380 1.00 83.06 128 HIS A N 1
ATOM 980 C CA . HIS A 1 128 ? 19.345 0.302 -10.518 1.00 83.06 128 HIS A CA 1
ATOM 981 C C . HIS A 1 128 ? 19.389 1.837 -10.538 1.00 83.06 128 HIS A C 1
ATOM 983 O O . HIS A 1 128 ? 20.148 2.435 -9.773 1.00 83.06 128 HIS A O 1
ATOM 989 N N . GLU A 1 129 ? 18.582 2.475 -11.385 1.00 89.31 129 GLU A N 1
ATOM 990 C CA . GLU A 1 129 ? 18.521 3.927 -11.545 1.00 89.31 129 GLU A CA 1
ATOM 991 C C . GLU A 1 129 ? 17.517 4.531 -10.563 1.00 89.31 129 GLU A C 1
ATOM 993 O O . GLU A 1 129 ? 16.306 4.489 -10.773 1.00 89.31 129 GLU A O 1
ATOM 998 N N . TRP A 1 130 ? 18.036 5.097 -9.476 1.00 87.00 130 TRP A N 1
ATOM 999 C CA . TRP A 1 130 ? 17.269 5.894 -8.521 1.00 87.00 130 TRP A CA 1
ATOM 1000 C C . TRP A 1 130 ? 17.134 7.299 -9.119 1.00 87.00 130 TRP A C 1
ATOM 1002 O O . TRP A 1 130 ? 18.144 7.829 -9.576 1.00 87.00 130 TRP A O 1
ATOM 1012 N N . GLY A 1 131 ? 15.911 7.841 -9.184 1.00 83.50 131 GLY A N 1
ATOM 1013 C CA . GLY A 1 131 ? 15.578 9.085 -9.903 1.00 83.50 131 GLY A CA 1
ATOM 1014 C C . GLY A 1 131 ? 16.358 10.323 -9.453 1.00 83.50 131 GLY A C 1
ATOM 1015 O O . GLY A 1 131 ? 17.271 10.235 -8.630 1.00 83.50 131 GLY A O 1
ATOM 1016 N N . GLN A 1 132 ? 16.002 11.492 -9.982 1.00 79.38 132 GLN A N 1
ATOM 1017 C CA . GLN A 1 132 ? 16.732 12.733 -9.683 1.00 79.38 132 GLN A CA 1
ATOM 1018 C C . GLN A 1 132 ? 16.146 13.512 -8.499 1.00 79.38 132 GLN A C 1
ATOM 1020 O O . GLN A 1 132 ? 16.890 13.898 -7.599 1.00 79.38 132 GLN A O 1
ATOM 1025 N N . ASP A 1 133 ? 14.823 13.687 -8.454 1.00 82.75 133 ASP A N 1
ATOM 1026 C CA . ASP A 1 133 ? 14.207 14.626 -7.507 1.00 82.75 133 ASP A CA 1
ATOM 1027 C C . ASP A 1 133 ? 13.528 13.932 -6.323 1.00 82.75 133 ASP A C 1
ATOM 1029 O O . ASP A 1 133 ? 13.877 14.151 -5.161 1.00 82.75 133 ASP A O 1
ATOM 1033 N N . TYR A 1 134 ? 12.540 13.089 -6.610 1.00 86.94 134 TYR A N 1
ATOM 1034 C CA . TYR A 1 134 ? 11.746 12.387 -5.609 1.00 86.94 134 TYR A CA 1
ATOM 1035 C C . TYR A 1 134 ? 11.315 11.022 -6.136 1.00 86.94 134 TYR A C 1
ATOM 1037 O O . TYR A 1 134 ? 11.385 10.726 -7.329 1.00 86.94 134 TYR A O 1
ATOM 1045 N N . LEU A 1 135 ? 10.901 10.159 -5.215 1.00 93.25 135 LEU A N 1
ATOM 1046 C CA . LEU A 1 135 ? 10.419 8.819 -5.528 1.00 93.25 135 LEU A CA 1
ATOM 1047 C C . LEU A 1 135 ? 8.958 8.703 -5.141 1.00 93.25 135 LEU A C 1
ATOM 1049 O O . LEU A 1 135 ? 8.520 9.311 -4.167 1.00 93.25 135 LEU A O 1
ATOM 1053 N N . PHE A 1 136 ? 8.230 7.854 -5.848 1.00 94.50 136 PHE A N 1
ATOM 1054 C CA . PHE A 1 136 ? 6.875 7.503 -5.463 1.00 94.50 136 PHE A CA 1
ATOM 1055 C C . PHE A 1 136 ? 6.874 6.213 -4.650 1.00 94.50 136 PHE A C 1
ATOM 1057 O O . PHE A 1 136 ? 7.609 5.266 -4.942 1.00 94.50 136 PHE A O 1
ATOM 1064 N N . CYS A 1 137 ? 6.042 6.175 -3.616 1.00 94.81 137 CYS A N 1
ATOM 1065 C CA . CYS A 1 137 ? 5.935 5.060 -2.694 1.00 94.81 137 CYS A CA 1
ATOM 1066 C C . CYS A 1 137 ? 4.500 4.543 -2.641 1.00 94.81 137 CYS A C 1
ATOM 1068 O O . CYS A 1 137 ? 3.547 5.317 -2.539 1.00 94.81 137 CYS A O 1
ATOM 1070 N N . VAL A 1 138 ? 4.364 3.218 -2.657 1.00 95.81 138 VAL A N 1
ATOM 1071 C CA . VAL A 1 138 ? 3.113 2.528 -2.340 1.00 95.81 138 VAL A CA 1
ATOM 1072 C C . VAL A 1 138 ? 3.361 1.642 -1.130 1.00 95.81 138 VAL A C 1
ATOM 1074 O O . VAL A 1 138 ? 4.042 0.622 -1.216 1.00 95.81 138 VAL A O 1
ATOM 1077 N N . TYR A 1 139 ? 2.798 2.030 0.003 1.00 93.81 139 TYR A N 1
ATOM 1078 C CA . TYR A 1 139 ? 2.783 1.234 1.216 1.00 93.81 139 TYR A CA 1
ATOM 1079 C C . TYR A 1 139 ? 1.555 0.326 1.239 1.00 93.81 139 TYR A C 1
ATOM 1081 O O . TYR A 1 139 ? 0.434 0.777 0.998 1.00 93.81 139 TYR A O 1
ATOM 1089 N N . LEU A 1 140 ? 1.776 -0.945 1.567 1.00 93.44 140 LEU A N 1
ATOM 1090 C CA . LEU A 1 140 ? 0.736 -1.941 1.787 1.00 93.44 140 LEU A CA 1
ATOM 1091 C C . LEU A 1 140 ? 0.986 -2.660 3.111 1.00 93.44 140 LEU A C 1
ATOM 1093 O O . LEU A 1 140 ? 2.130 -2.993 3.435 1.00 93.44 140 LEU A O 1
ATOM 1097 N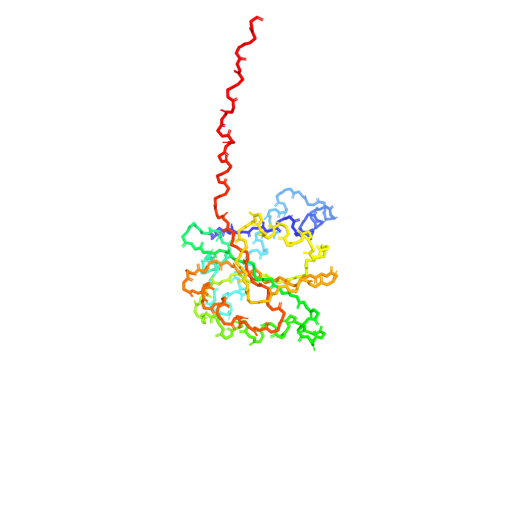 N . ASN A 1 141 ? -0.083 -2.951 3.847 1.00 91.31 141 ASN A N 1
ATOM 1098 C CA . ASN A 1 141 ? -0.029 -3.786 5.044 1.00 91.31 141 ASN A CA 1
ATOM 1099 C C . ASN A 1 141 ? -0.891 -5.046 4.913 1.00 91.31 141 ASN A C 1
ATOM 1101 O O . ASN A 1 141 ? -1.636 -5.206 3.951 1.00 91.31 141 ASN A O 1
ATOM 1105 N N . ASN A 1 142 ? -0.771 -5.929 5.908 1.00 90.62 142 ASN A N 1
ATOM 1106 C CA . ASN A 1 142 ? -1.564 -7.151 6.036 1.00 90.62 142 ASN A CA 1
ATOM 1107 C C . ASN A 1 142 ? -1.367 -8.183 4.902 1.00 90.62 142 ASN A C 1
ATOM 1109 O O . ASN A 1 142 ? -2.249 -8.989 4.615 1.00 90.62 142 ASN A O 1
ATOM 1113 N N . LEU A 1 143 ? -0.182 -8.212 4.288 1.00 90.88 143 LEU A N 1
ATOM 1114 C CA . LEU A 1 143 ? 0.125 -9.153 3.208 1.00 90.88 143 LEU A CA 1
ATOM 1115 C C . LEU A 1 143 ? 0.575 -10.521 3.747 1.00 90.88 143 LEU A C 1
ATOM 1117 O O . LEU A 1 143 ? 1.300 -10.602 4.740 1.00 90.88 143 LEU A O 1
ATOM 1121 N N . SER A 1 144 ? 0.198 -11.616 3.085 1.00 90.56 144 SER A N 1
ATOM 1122 C CA . SER A 1 144 ? 0.927 -12.887 3.192 1.00 90.56 144 SER A CA 1
ATOM 1123 C C . SER A 1 144 ? 2.283 -12.795 2.485 1.00 90.56 144 SER A C 1
ATOM 1125 O O . SER A 1 144 ? 2.558 -11.870 1.716 1.00 90.56 144 SER A O 1
ATOM 1127 N N . GLU A 1 145 ? 3.143 -13.785 2.719 1.00 90.56 145 GLU A N 1
ATOM 1128 C CA . GLU A 1 145 ? 4.391 -13.922 1.967 1.00 90.56 145 GLU A CA 1
ATOM 1129 C C . GLU A 1 145 ? 4.128 -14.103 0.465 1.00 90.56 145 GLU A C 1
ATOM 1131 O O . GLU A 1 145 ? 4.714 -13.387 -0.344 1.00 90.56 145 GLU A O 1
ATOM 1136 N N . SER A 1 146 ? 3.159 -14.952 0.103 1.00 91.75 146 SER A N 1
ATOM 1137 C CA . SER A 1 146 ? 2.766 -15.182 -1.292 1.00 91.75 146 SER A CA 1
ATOM 1138 C C . SER A 1 146 ? 2.242 -13.922 -1.986 1.00 91.75 146 SER A C 1
ATOM 1140 O O . SER A 1 146 ? 2.608 -13.668 -3.130 1.00 91.75 146 SER A O 1
ATOM 1142 N N . GLN A 1 147 ? 1.432 -13.104 -1.306 1.00 92.88 147 GLN A N 1
ATOM 1143 C CA . GLN A 1 147 ? 0.919 -11.840 -1.846 1.00 92.88 147 GLN A CA 1
ATOM 1144 C C . GLN A 1 147 ? 2.052 -10.825 -2.052 1.00 92.88 147 GLN A C 1
ATOM 1146 O O . GLN A 1 147 ? 2.104 -10.150 -3.079 1.00 92.88 147 GLN A O 1
ATOM 1151 N N . ARG A 1 148 ? 3.001 -10.735 -1.108 1.00 93.62 148 ARG A N 1
ATOM 1152 C CA . ARG A 1 148 ? 4.206 -9.904 -1.263 1.00 93.62 148 ARG A CA 1
ATOM 1153 C C . ARG A 1 148 ? 5.015 -10.333 -2.488 1.00 93.62 148 ARG A C 1
ATOM 1155 O O . ARG A 1 148 ? 5.427 -9.474 -3.265 1.00 93.62 148 ARG A O 1
ATOM 1162 N N . ASP A 1 149 ? 5.259 -11.632 -2.644 1.00 94.00 149 ASP A N 1
ATOM 1163 C CA . ASP A 1 149 ? 6.018 -12.165 -3.778 1.00 94.00 149 ASP A CA 1
ATOM 1164 C C . ASP A 1 149 ? 5.288 -11.937 -5.102 1.00 94.00 149 ASP A C 1
ATOM 1166 O O . ASP A 1 149 ? 5.907 -11.510 -6.074 1.00 94.00 149 ASP A O 1
ATOM 1170 N N . ALA A 1 150 ? 3.968 -12.137 -5.137 1.00 94.31 150 ALA A N 1
ATOM 1171 C CA . ALA A 1 150 ? 3.145 -11.842 -6.306 1.00 94.31 150 ALA A CA 1
ATOM 1172 C C . ALA A 1 150 ? 3.236 -10.362 -6.710 1.00 94.31 150 ALA A C 1
ATOM 1174 O O . ALA A 1 150 ? 3.397 -10.062 -7.892 1.00 94.31 150 ALA A O 1
ATOM 1175 N N . LEU A 1 151 ? 3.212 -9.440 -5.741 1.00 95.31 151 LEU A N 1
ATOM 1176 C CA . LEU A 1 151 ? 3.409 -8.012 -5.993 1.00 95.31 151 LEU A CA 1
ATOM 1177 C C . LEU A 1 151 ? 4.808 -7.721 -6.540 1.00 95.31 151 LEU A C 1
ATOM 1179 O O . LEU A 1 151 ? 4.934 -7.064 -7.572 1.00 95.31 151 LEU A O 1
ATOM 1183 N N . HIS A 1 152 ? 5.856 -8.219 -5.882 1.00 95.56 152 HIS A N 1
ATOM 1184 C CA . HIS A 1 152 ? 7.232 -7.985 -6.318 1.00 95.56 152 HIS A CA 1
ATOM 1185 C C . HIS A 1 152 ? 7.474 -8.513 -7.737 1.00 95.56 152 HIS A C 1
ATOM 1187 O O . HIS A 1 152 ? 7.954 -7.771 -8.591 1.00 95.56 152 HIS A O 1
ATOM 1193 N N . ASN A 1 153 ? 7.053 -9.747 -8.016 1.00 95.19 153 ASN A N 1
ATOM 1194 C CA . ASN A 1 153 ? 7.173 -10.371 -9.333 1.00 95.19 153 ASN A CA 1
ATOM 1195 C C . ASN A 1 153 ? 6.297 -9.674 -10.381 1.00 95.19 153 ASN A C 1
ATOM 1197 O O . ASN A 1 153 ? 6.722 -9.483 -11.516 1.00 95.19 153 ASN A O 1
ATOM 1201 N N . GLY A 1 154 ? 5.090 -9.246 -10.004 1.00 94.56 154 GLY A N 1
ATOM 1202 C CA . GLY A 1 154 ? 4.176 -8.525 -10.887 1.00 94.56 154 GLY A CA 1
ATOM 1203 C C . GLY A 1 154 ? 4.708 -7.159 -11.325 1.00 94.56 154 GLY A C 1
ATOM 1204 O O . GLY A 1 154 ? 4.364 -6.693 -12.415 1.00 94.56 154 GLY A O 1
ATOM 1205 N N . PHE A 1 155 ? 5.567 -6.531 -10.520 1.00 95.38 155 PHE A N 1
ATOM 1206 C CA . PHE A 1 155 ? 6.251 -5.282 -10.859 1.00 95.38 155 PHE A CA 1
ATOM 1207 C C . PHE A 1 155 ? 7.680 -5.466 -11.382 1.00 95.38 155 PHE A C 1
ATOM 1209 O O . PHE A 1 155 ? 8.220 -4.521 -11.956 1.00 95.38 155 PHE A O 1
ATOM 1216 N N . PHE A 1 156 ? 8.280 -6.648 -11.255 1.00 93.44 156 PHE A N 1
ATOM 1217 C CA . PHE A 1 156 ? 9.630 -6.925 -11.748 1.00 93.44 156 PHE A CA 1
ATOM 1218 C C . PHE A 1 156 ? 9.754 -6.599 -13.250 1.00 93.44 156 PHE A C 1
ATOM 1220 O O . PHE A 1 156 ? 8.864 -6.941 -14.034 1.00 93.44 156 PHE A O 1
ATOM 1227 N N . GLY A 1 157 ? 10.803 -5.870 -13.649 1.00 87.69 157 GLY A N 1
ATOM 1228 C CA . GLY A 1 157 ? 10.985 -5.381 -15.022 1.00 87.69 157 GLY A CA 1
ATOM 1229 C C . GLY A 1 157 ? 10.011 -4.282 -15.474 1.00 87.69 157 GLY A C 1
ATOM 1230 O O . GLY A 1 157 ? 10.000 -3.909 -16.648 1.00 87.69 157 GLY A O 1
ATOM 1231 N N . SER A 1 158 ? 9.158 -3.755 -14.587 1.00 90.56 158 SER A N 1
ATOM 1232 C CA . SER A 1 158 ? 8.280 -2.628 -14.927 1.00 90.56 158 SER A CA 1
ATOM 1233 C C . SER A 1 158 ? 9.057 -1.314 -14.937 1.00 90.56 158 SER A C 1
ATOM 1235 O O . SER A 1 158 ? 9.875 -1.095 -14.040 1.00 90.56 158 SER A O 1
ATOM 1237 N N . PRO A 1 159 ? 8.747 -0.387 -15.862 1.00 90.06 159 PRO A N 1
ATOM 1238 C CA . PRO A 1 159 ? 9.379 0.924 -15.878 1.00 90.06 159 PRO A CA 1
ATOM 1239 C C . PRO A 1 159 ? 9.256 1.626 -14.524 1.00 90.06 159 PRO A C 1
ATOM 1241 O O . PRO A 1 159 ? 8.163 1.745 -13.963 1.00 90.06 159 PRO A O 1
ATOM 1244 N N . GLY A 1 160 ? 10.398 2.057 -13.993 1.00 92.75 160 GLY A N 1
ATOM 1245 C CA . GLY A 1 160 ? 10.484 2.794 -12.740 1.00 92.75 160 GLY A CA 1
ATOM 1246 C C . GLY A 1 160 ? 10.345 1.968 -11.463 1.00 92.75 160 GLY A C 1
ATOM 1247 O O . GLY A 1 160 ? 10.582 2.522 -10.400 1.00 92.75 160 GLY A O 1
ATOM 1248 N N . TYR A 1 161 ? 10.004 0.678 -11.486 1.00 96.38 161 TYR A N 1
ATOM 1249 C CA . TYR A 1 161 ? 9.954 -0.097 -10.241 1.00 96.38 161 TYR A CA 1
ATOM 1250 C C . TYR A 1 161 ? 11.366 -0.342 -9.706 1.00 96.38 161 TYR A C 1
ATOM 1252 O O . TYR A 1 161 ? 12.175 -0.930 -10.403 1.00 96.38 161 TYR A O 1
ATOM 1260 N N . LEU A 1 162 ? 11.665 0.099 -8.481 1.00 95.69 162 LEU A N 1
ATOM 1261 C CA . LEU A 1 162 ? 12.996 -0.045 -7.876 1.00 95.69 162 LEU A CA 1
ATOM 1262 C C . LEU A 1 162 ? 13.121 -1.322 -7.046 1.00 95.69 162 LEU A C 1
ATOM 1264 O O . LEU A 1 162 ? 14.207 -1.891 -6.945 1.00 95.69 162 LEU A O 1
ATOM 1268 N N . GLY A 1 163 ? 12.026 -1.772 -6.442 1.00 95.62 163 GLY A N 1
ATOM 1269 C CA . GLY A 1 163 ? 12.011 -2.842 -5.451 1.00 95.62 163 GLY A CA 1
ATOM 1270 C C . GLY A 1 163 ? 11.090 -2.490 -4.289 1.00 95.62 163 GLY A C 1
ATOM 1271 O O . GLY A 1 163 ? 10.246 -1.596 -4.394 1.00 95.62 163 GLY A O 1
ATOM 1272 N N . TYR A 1 164 ? 11.243 -3.176 -3.160 1.00 96.00 164 TYR A N 1
ATOM 1273 C CA . TYR A 1 164 ? 10.451 -2.886 -1.967 1.00 96.00 164 TYR A CA 1
ATOM 1274 C C . TYR A 1 164 ? 11.274 -2.935 -0.685 1.00 96.00 164 TYR A C 1
ATOM 1276 O O . TYR A 1 164 ? 12.265 -3.649 -0.576 1.00 96.00 164 TYR A O 1
ATOM 1284 N N . VAL A 1 165 ? 10.844 -2.180 0.319 1.00 93.75 165 VAL A N 1
ATOM 1285 C CA . VAL A 1 165 ? 11.378 -2.251 1.681 1.00 93.75 165 VAL A CA 1
ATOM 1286 C C . VAL A 1 165 ? 10.447 -3.109 2.523 1.00 93.75 165 VAL A C 1
ATOM 1288 O O . VAL A 1 165 ? 9.233 -2.894 2.522 1.00 93.75 165 VAL A O 1
ATOM 1291 N N . ARG A 1 166 ? 11.004 -4.078 3.251 1.00 86.44 166 ARG A N 1
ATOM 1292 C CA . ARG A 1 166 ? 10.250 -4.874 4.222 1.00 86.44 166 ARG A CA 1
ATOM 1293 C C . ARG A 1 166 ? 10.219 -4.134 5.553 1.00 86.44 166 ARG A C 1
ATOM 1295 O O . ARG A 1 166 ? 11.270 -3.844 6.114 1.00 86.44 166 ARG A O 1
ATOM 1302 N N . ARG A 1 167 ? 9.041 -3.886 6.128 1.00 69.25 167 ARG A N 1
ATOM 1303 C CA . ARG A 1 167 ? 9.008 -3.449 7.527 1.00 69.25 167 ARG A CA 1
ATOM 1304 C C . ARG A 1 167 ? 9.373 -4.637 8.415 1.00 69.25 167 ARG A C 1
ATOM 1306 O O . ARG A 1 167 ? 8.702 -5.669 8.396 1.00 69.25 167 ARG A O 1
ATOM 1313 N N . LEU A 1 168 ? 10.428 -4.495 9.210 1.00 51.84 168 LEU A N 1
ATOM 1314 C CA . LEU A 1 168 ? 10.657 -5.366 10.358 1.00 51.84 168 LEU A CA 1
ATOM 1315 C C . LEU A 1 168 ? 9.603 -5.000 11.408 1.00 51.84 168 LEU A C 1
ATOM 1317 O O . LEU A 1 168 ? 9.729 -3.985 12.086 1.00 51.84 168 LEU A O 1
ATOM 1321 N N . THR A 1 169 ? 8.578 -5.832 11.589 1.00 44.84 169 THR A N 1
ATOM 1322 C CA . THR A 1 169 ? 7.622 -5.722 12.710 1.00 44.84 169 THR A CA 1
ATOM 1323 C C . THR A 1 169 ? 8.283 -5.929 14.080 1.00 44.84 169 THR A C 1
ATOM 1325 O O . THR A 1 169 ? 7.614 -5.906 15.104 1.00 44.84 169 THR A O 1
ATOM 1328 N N . THR A 1 170 ? 9.610 -6.079 14.133 1.00 36.16 170 THR A N 1
ATOM 1329 C CA . THR A 1 170 ? 10.380 -6.070 15.375 1.00 36.16 170 THR A CA 1
ATOM 1330 C C . THR A 1 170 ? 11.621 -5.195 15.201 1.00 36.16 170 THR A C 1
ATOM 1332 O O . THR A 1 170 ? 12.683 -5.662 14.800 1.00 36.16 170 THR A O 1
ATOM 1335 N N . LEU A 1 171 ? 11.522 -3.917 15.574 1.00 35.31 171 LEU A N 1
ATOM 1336 C CA . LEU A 1 171 ? 12.654 -3.266 16.230 1.00 35.31 171 LEU A CA 1
ATOM 1337 C C . LEU A 1 171 ? 12.805 -3.934 17.602 1.00 35.31 171 LEU A C 1
ATOM 1339 O O . LEU A 1 171 ? 12.495 -3.350 18.636 1.00 35.31 171 LEU A O 1
ATOM 1343 N N . THR A 1 172 ? 13.322 -5.163 17.628 1.00 32.66 172 THR A N 1
ATOM 1344 C CA . THR A 1 172 ? 14.211 -5.513 18.728 1.00 32.66 172 THR A CA 1
ATOM 1345 C C . THR A 1 172 ? 15.462 -4.706 18.433 1.00 32.66 172 THR A C 1
ATOM 1347 O O . THR A 1 172 ? 16.378 -5.164 17.753 1.00 32.66 172 THR A O 1
ATOM 1350 N N . LEU A 1 173 ? 15.488 -3.465 18.913 1.00 34.34 173 LEU A N 1
ATOM 1351 C CA . LEU A 1 173 ? 16.740 -2.840 19.307 1.00 34.34 173 LEU A CA 1
ATOM 1352 C C . LEU A 1 173 ? 17.313 -3.738 20.407 1.00 34.34 173 LEU A C 1
ATOM 1354 O O . LEU A 1 173 ? 17.174 -3.463 21.594 1.00 34.34 173 LEU A O 1
ATOM 1358 N N . ALA A 1 174 ? 17.903 -4.869 20.020 1.00 29.22 174 ALA A N 1
ATOM 1359 C CA . ALA A 1 174 ? 18.880 -5.506 20.866 1.00 29.22 174 ALA A CA 1
ATOM 1360 C C . ALA A 1 174 ? 19.991 -4.457 20.995 1.00 29.22 174 ALA A C 1
ATOM 1362 O O . ALA A 1 174 ? 20.540 -4.044 19.966 1.00 29.22 174 ALA A O 1
ATOM 1363 N N . PRO A 1 175 ? 20.289 -3.957 22.207 1.00 30.31 175 PRO A N 1
ATOM 1364 C CA . PRO A 1 175 ? 21.422 -3.066 22.372 1.00 30.31 175 PRO A CA 1
ATOM 1365 C C . PRO A 1 175 ? 22.659 -3.776 21.807 1.00 30.31 175 PRO A C 1
ATOM 1367 O O . PRO A 1 175 ? 22.746 -5.009 21.901 1.00 30.31 175 PRO A O 1
ATOM 1370 N N . PRO A 1 176 ? 23.610 -3.046 21.196 1.00 35.53 176 PRO A N 1
ATOM 1371 C CA . PRO A 1 176 ? 24.852 -3.658 20.751 1.00 35.53 176 PRO A CA 1
ATOM 1372 C C . PRO A 1 176 ? 25.438 -4.412 21.944 1.00 35.53 176 PRO A C 1
ATOM 1374 O O . PRO A 1 176 ? 25.620 -3.828 23.014 1.00 35.53 176 PRO A O 1
ATOM 1377 N N . ARG A 1 177 ? 25.650 -5.728 21.784 1.00 36.38 177 ARG A N 1
ATOM 1378 C CA . ARG A 1 177 ? 26.242 -6.582 22.821 1.00 36.38 177 ARG A CA 1
ATOM 1379 C C . ARG A 1 177 ? 27.450 -5.846 23.387 1.00 36.38 177 ARG A C 1
ATOM 1381 O O . ARG A 1 177 ? 28.365 -5.504 22.639 1.00 36.38 177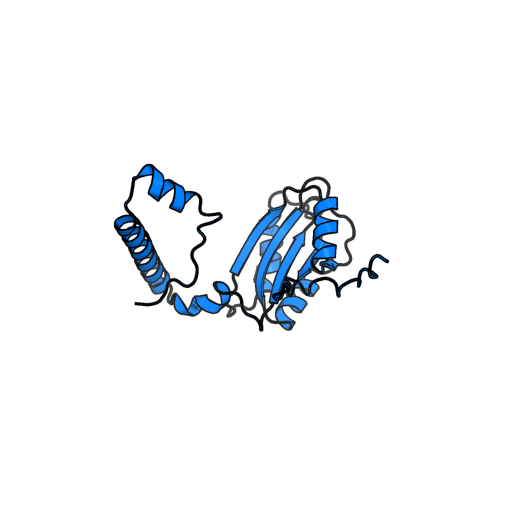 ARG A O 1
ATOM 1388 N N . GLY A 1 178 ? 27.376 -5.546 24.683 1.00 35.72 178 GLY A N 1
ATOM 1389 C CA . GLY A 1 178 ? 28.283 -4.635 25.358 1.00 35.72 178 GLY A CA 1
ATOM 1390 C C . GLY A 1 178 ? 29.736 -4.925 25.013 1.00 35.72 178 GLY A C 1
ATOM 1391 O O . GLY A 1 178 ? 30.251 -6.009 25.291 1.00 35.72 178 GLY A O 1
ATOM 1392 N N . ARG A 1 179 ? 30.414 -3.922 24.448 1.00 36.78 179 ARG A N 1
ATOM 1393 C CA . ARG A 1 179 ? 31.858 -3.812 24.625 1.00 36.78 179 ARG A CA 1
ATOM 1394 C C . ARG A 1 179 ? 32.070 -3.645 26.125 1.00 36.78 179 ARG A C 1
ATOM 1396 O O . ARG A 1 179 ? 31.692 -2.624 26.691 1.00 36.78 179 ARG A O 1
ATOM 1403 N N . ARG A 1 180 ? 32.606 -4.677 26.777 1.00 35.22 180 ARG A N 1
ATOM 1404 C CA . ARG A 1 180 ? 33.130 -4.549 28.136 1.00 35.22 180 ARG A CA 1
ATOM 1405 C C . ARG A 1 180 ? 34.245 -3.507 28.075 1.00 35.22 180 ARG A C 1
ATOM 1407 O O . ARG A 1 180 ? 35.258 -3.748 27.423 1.00 35.22 180 ARG A O 1
ATOM 1414 N N . CYS A 1 181 ? 34.046 -2.357 28.710 1.00 37.12 181 CYS A N 1
ATOM 1415 C CA . CYS A 1 181 ? 35.166 -1.501 29.075 1.00 37.12 181 CYS A CA 1
ATOM 1416 C C . CYS A 1 181 ? 36.061 -2.295 30.042 1.00 37.12 181 CYS A C 1
ATOM 1418 O O . CYS A 1 181 ? 35.523 -2.919 30.965 1.00 37.12 181 CYS A O 1
ATOM 1420 N N . PRO A 1 182 ? 37.388 -2.331 29.844 1.00 41.03 182 PRO A N 1
ATOM 1421 C CA . PRO A 1 182 ? 38.284 -2.883 30.848 1.00 41.03 182 PRO A CA 1
ATOM 1422 C C . PRO A 1 182 ? 38.261 -1.985 32.098 1.00 41.03 182 PRO A C 1
ATOM 1424 O O . PRO A 1 182 ? 38.022 -0.779 31.971 1.00 41.03 182 PRO A O 1
ATOM 1427 N N . PRO A 1 183 ? 38.463 -2.548 33.301 1.00 40.19 183 PRO A N 1
ATOM 1428 C CA . PRO A 1 183 ? 38.533 -1.749 34.514 1.00 40.19 183 PRO A CA 1
ATOM 1429 C C . PRO A 1 183 ? 39.729 -0.798 34.425 1.00 40.19 183 PRO A C 1
ATOM 1431 O O . PRO A 1 183 ? 40.815 -1.191 33.999 1.00 40.19 183 PRO A O 1
ATOM 1434 N N . LEU A 1 184 ? 39.498 0.457 34.803 1.00 42.84 184 LEU A N 1
ATOM 1435 C CA . LEU A 1 184 ? 40.564 1.412 35.076 1.00 42.84 184 LEU A CA 1
ATOM 1436 C C . LEU A 1 184 ? 41.327 0.906 36.305 1.00 42.84 184 LEU A C 1
ATOM 1438 O O . LEU A 1 184 ? 40.734 0.764 37.376 1.00 42.84 184 LEU A O 1
ATOM 1442 N N . SER A 1 185 ? 42.601 0.579 36.095 1.00 51.44 185 SER A N 1
ATOM 1443 C CA . SER A 1 185 ? 43.604 0.388 37.146 1.00 51.44 185 SER A CA 1
ATOM 1444 C C . SER A 1 185 ? 43.999 1.721 37.769 1.00 51.44 185 SER A C 1
ATOM 1446 O O . SER A 1 185 ? 44.025 2.724 37.018 1.00 51.44 185 SER A O 1
#